Protein 9H88 (pdb70)

Nearest PDB structures (foldseek):
  8qdf-assembly1_B  TM=9.298E-01  e=4.785E-16  Lactococcus cremoris subsp. cremoris MG1363
  7q34-assembly2_C  TM=8.902E-01  e=3.776E-15  Lactococcus lactis subsp. lactis
  5x11-assembly2_E  TM=7.676E-01  e=1.563E-05  Bacillus spizizenii str. W23
  5x11-assembly3_D  TM=7.940E-01  e=4.390E-05  Bacillus spizizenii str. W23
  5x11-assembly4_H  TM=7.919E-01  e=4.116E-05  Bacillus spizizenii str. W23

Sequence (217 aa):
GAEIPKEMLRAQTNILRWVLKKQGDNYVYGIIKQVKEASSNGEMELNEATLYTIFFKRLEKDGIISSYWGDESQGGRRKYYRLTEIGHENNRLYFESWSRVDKIIENLEEANKKSIPKEMLRAQTNNILRWVLKQGDNYVYGIIKQVKEEASNGEMELNEATLYTIFKRRLEKDGIISSYWGDESQGGRRKYYRLTEEIGHENNRLYFESWSRVDKKIIENLEANK

B-factor: mean 21.29, std 8.74, range [11.6, 63.4]

Radius of gyration: 20.13 Å; Cα contacts (8 Å, |Δi|>4): 240; chains: 2; bounding box: 40×34×71 Å

Solvent-accessible surface area: 13268 Å² total

InterPro domains:
  IPR005149 Transcription regulator PadR, N-terminal [PF03551] (17-90)
  IPR036388 Winged helix-like DNA-binding domain superfamily [G3DSA:1.10.10.10] (1-116)
  IPR036390 Winged helix DNA-binding domain superfamily [SSF46785] (7-104)
  IPR052509 Metal-responsive DNA-binding regulator [PTHR33169] (6-108)

Foldseek 3Di:
DDDDDPVVLLVVLLLLLVVLVVWKDFPVRSVVVCCVVCVVPDDDDVVSNVVSVVVCCVVQQKDWDWPDDDPDDTTIMIHGDPVNVVVSVCVVVVVVVVVVVVVVVVVVVVD/DDPADDLVVVCLVLVVQLVHKDFLVRSQVVVCVVVVNPDRHDSVSVVVVQVVCVVVQQKDWDWDDDDPHGTGIIIHGDPVNVVVSVVVVVVVVVVVVVVVCVVVVD

Secondary structure (DSSP, 8-state):
--PPPHHHHHHHH--HHHHHHT--EEHHHHHHHHHHHHTTT----HHHHHHHHHHHHHTTSEEEEESSSSSSSPPEEEEE-HHHHHHHHHHHHHHHHHHHHHHHHHHHHH-/--SS--HHHH--HHHHHHT--EEHHHHHHHHHHHTTT-----HHHHHHHHHHHHHTTSEEEEE---BTTB--EEEEE-HHHHHHHHHHHHHHHHHHHHHHHHHHT-

Organism: Lactococcus lactis subsp. cremoris (strain MG1363) (NCBI:txid416870)

Structure (mmCIF, N/CA/C/O backbone):
data_9H88
#
_entry.id   9H88
#
_cell.length_a   45.700
_cell.length_b   58.533
_cell.length_c   74.000
_cell.angle_alpha   90.00
_cell.angle_beta   90.00
_cell.angle_gamma   90.00
#
_symmetry.space_group_name_H-M   'P 21 21 21'
#
loop_
_entity.id
_entity.type
_entity.pdbx_description
1 polymer 'Transcriptional regulator, PadR-like family'
2 non-polymer 'NITRATE ION'
3 water water
#
loop_
_atom_site.group_PDB
_atom_site.id
_atom_site.type_symbol
_atom_site.label_atom_id
_atom_site.label_alt_id
_atom_site.label_comp_id
_atom_site.label_asym_id
_atom_site.label_entity_id
_atom_site.label_seq_id
_atom_site.pdbx_PDB_ins_code
_atom_site.Cartn_x
_atom_site.Cartn_y
_atom_site.Cartn_z
_atom_site.occupancy
_atom_site.B_iso_or_equiv
_atom_site.auth_seq_id
_atom_site.auth_comp_id
_atom_site.auth_asym_id
_atom_site.auth_atom_id
_atom_site.pdbx_PDB_model_num
ATOM 1 N N . GLY A 1 1 ? 12.084 -32.932 37.741 1.00 37.86 1 GLY A N 1
ATOM 2 C CA . GLY A 1 1 ? 12.753 -33.369 36.509 1.00 34.42 1 GLY A CA 1
ATOM 3 C C . GLY A 1 1 ? 11.734 -33.928 35.522 1.00 30.93 1 GLY A C 1
ATOM 4 O O . GLY A 1 1 ? 11.800 -35.079 35.092 1.00 34.53 1 GLY A O 1
ATOM 5 N N . ALA A 1 2 ? 10.765 -33.090 35.190 1.00 26.56 2 ALA A N 1
ATOM 6 C CA . ALA A 1 2 ? 9.822 -33.387 34.131 1.00 24.41 2 ALA A CA 1
ATOM 7 C C . ALA A 1 2 ? 9.964 -32.332 33.038 1.00 22.28 2 ALA A C 1
ATOM 8 O O . ALA A 1 2 ? 9.715 -31.150 33.277 1.00 22.97 2 ALA A O 1
ATOM 10 N N . GLU A 1 3 ? 10.340 -32.763 31.833 1.00 22.69 3 GLU A N 1
ATOM 11 C CA . GLU A 1 3 ? 10.596 -31.849 30.734 1.00 21.99 3 GLU A CA 1
ATOM 12 C C . GLU A 1 3 ? 9.300 -31.157 30.306 1.00 20.80 3 GLU A C 1
ATOM 13 O O . GLU A 1 3 ? 8.195 -31.704 30.410 1.00 22.03 3 GLU A O 1
ATOM 19 N N . ILE A 1 4 ? 9.431 -29.930 29.802 1.00 21.28 4 ILE A N 1
ATOM 20 C CA . ILE A 1 4 ? 8.320 -29.235 29.168 1.00 21.12 4 ILE A CA 1
ATOM 21 C C . ILE A 1 4 ? 7.821 -30.112 28.015 1.00 21.77 4 ILE A C 1
ATOM 22 O O . ILE A 1 4 ? 8.540 -30.996 27.503 1.00 21.32 4 ILE A O 1
ATOM 27 N N . PRO A 1 5 ? 6.513 -30.029 27.713 1.00 19.64 5 PRO A N 1
ATOM 28 C CA . PRO A 1 5 ? 5.869 -30.950 26.778 1.00 19.95 5 PRO A CA 1
ATOM 29 C C . PRO A 1 5 ? 6.110 -30.637 25.304 1.00 18.81 5 PRO A C 1
ATOM 30 O O . PRO A 1 5 ? 6.232 -29.466 24.913 1.00 18.60 5 PRO A O 1
ATOM 34 N N . LYS A 1 6 ? 6.054 -31.696 24.483 1.00 19.01 6 LYS A N 1
ATOM 35 C CA . LYS A 1 6 ? 6.191 -31.557 23.035 1.00 21.23 6 LYS A CA 1
ATOM 36 C C . LYS A 1 6 ? 5.079 -30.666 22.483 1.00 18.10 6 LYS A C 1
ATOM 37 O O . LYS A 1 6 ? 5.334 -29.818 21.605 1.00 19.54 6 LYS A O 1
ATOM 43 N N . GLU A 1 7 ? 3.886 -30.759 23.079 1.00 19.57 7 GLU A N 1
ATOM 44 C CA . GLU A 1 7 ? 2.743 -29.965 22.633 1.00 19.05 7 GLU A CA 1
ATOM 45 C C . GLU A 1 7 ? 3.004 -28.461 22.824 1.00 18.32 7 GLU A C 1
ATOM 46 O O . GLU A 1 7 ? 2.610 -27.619 22.026 1.00 18.09 7 GLU A O 1
ATOM 52 N N . MET A 1 8 ? 3.711 -28.078 23.878 1.00 19.13 8 MET A N 1
ATOM 53 C CA . MET A 1 8 ? 4.010 -26.668 24.084 1.00 18.20 8 MET A CA 1
ATOM 54 C C . MET A 1 8 ? 5.013 -26.196 23.027 1.00 16.72 8 MET A C 1
ATOM 55 O O . MET A 1 8 ? 4.892 -25.100 22.487 1.00 17.05 8 MET A O 1
ATOM 60 N N . LEU A 1 9 ? 6.066 -26.980 22.755 1.00 16.06 9 LEU A N 1
ATOM 61 C CA . LEU A 1 9 ? 7.067 -26.571 21.758 1.00 15.51 9 LEU A CA 1
ATOM 62 C C . LEU A 1 9 ? 6.417 -26.385 20.395 1.00 14.19 9 LEU A C 1
ATOM 63 O O . LEU A 1 9 ? 6.672 -25.416 19.663 1.00 15.36 9 LEU A O 1
ATOM 68 N N . ARG A 1 10 ? 5.458 -27.228 20.083 1.00 14.78 10 ARG A N 1
ATOM 69 C CA . ARG A 1 10 ? 4.735 -27.134 18.848 1.00 14.98 10 ARG A CA 1
ATOM 70 C C . ARG A 1 10 ? 3.892 -25.860 18.870 1.00 13.95 10 ARG A C 1
ATOM 71 O O . ARG A 1 10 ? 3.820 -25.163 17.861 1.00 13.70 10 ARG A O 1
ATOM 79 N N . ALA A 1 11 ? 3.211 -25.597 19.982 1.00 14.43 11 ALA A N 1
ATOM 80 C CA . ALA A 1 11 ? 2.368 -24.394 20.074 1.00 13.70 11 ALA A CA 1
ATOM 81 C C . ALA A 1 11 ? 3.172 -23.129 19.878 1.00 12.48 11 ALA A C 1
ATOM 82 O O . ALA A 1 11 ? 2.657 -22.187 19.265 1.00 13.11 11 ALA A O 1
ATOM 84 N N . GLN A 1 12 ? 4.380 -23.089 20.423 1.00 13.02 12 GLN A N 1
ATOM 85 C CA . GLN A 1 12 ? 5.215 -21.886 20.294 1.00 13.48 12 GLN A CA 1
ATOM 86 C C . GLN A 1 12 ? 5.673 -21.718 18.855 1.00 13.34 12 GLN A C 1
ATOM 87 O O . GLN A 1 12 ? 5.722 -20.558 18.383 1.00 13.72 12 GLN A O 1
ATOM 93 N N . THR A 1 13 ? 6.062 -22.826 18.198 1.00 13.06 13 THR A N 1
ATOM 94 C CA . THR A 1 13 ? 6.437 -22.752 16.798 1.00 12.85 13 THR A CA 1
ATOM 95 C C . THR A 1 13 ? 5.251 -22.322 15.927 1.00 12.18 13 THR A C 1
ATOM 96 O O . THR A 1 13 ? 5.406 -21.524 15.001 1.00 13.43 13 THR A O 1
ATOM 100 N N . ASN A 1 14 ? 4.062 -22.852 16.232 1.00 12.10 14 ASN A N 1
ATOM 101 C CA . ASN A 1 14 ? 2.816 -22.498 15.568 1.00 12.37 14 ASN A CA 1
ATOM 102 C C . ASN A 1 14 ? 2.594 -20.971 15.690 1.00 11.69 14 ASN A C 1
ATOM 103 O O . ASN A 1 14 ? 2.264 -20.294 14.708 1.00 12.28 14 ASN A O 1
ATOM 121 N N . ILE A 1 16 ? 4.746 -18.543 16.228 1.00 11.68 16 ILE A N 1
ATOM 122 C CA . ILE A 1 16 ? 5.722 -17.763 15.478 1.00 12.65 16 ILE A CA 1
ATOM 123 C C . ILE A 1 16 ? 5.435 -17.811 13.994 1.00 12.67 16 ILE A C 1
ATOM 124 O O . ILE A 1 16 ? 5.426 -16.812 13.296 1.00 12.63 16 ILE A O 1
ATOM 129 N N . LEU A 1 17 ? 5.180 -19.019 13.470 1.00 12.53 17 LEU A N 1
ATOM 130 C CA . LEU A 1 17 ? 4.887 -19.166 12.055 1.00 12.41 17 LEU A CA 1
ATOM 131 C C . LEU A 1 17 ? 3.629 -18.397 11.678 1.00 12.09 17 LEU A C 1
ATOM 132 O O . LEU A 1 17 ? 3.619 -17.734 10.641 1.00 13.13 17 LEU A O 1
ATOM 137 N N . ARG A 1 18 ? 2.590 -18.501 12.502 1.00 12.06 18 ARG A N 1
ATOM 138 C CA . ARG A 1 18 ? 1.361 -17.769 12.203 1.00 12.02 18 ARG A CA 1
ATOM 139 C C . ARG A 1 18 ? 1.561 -16.251 12.219 1.00 12.29 18 ARG A C 1
ATOM 140 O O . ARG A 1 18 ? 0.922 -15.553 11.436 1.00 12.75 18 ARG A O 1
ATOM 148 N N . TRP A 1 19 ? 2.424 -15.807 13.123 1.00 12.94 19 TRP A N 1
ATOM 149 C CA . TRP A 1 19 ? 2.736 -14.371 13.147 1.00 13.39 19 TRP A CA 1
ATOM 150 C C . TRP A 1 19 ? 3.418 -13.984 11.843 1.00 12.64 19 TRP A C 1
ATOM 151 O O . TRP A 1 19 ? 3.099 -12.931 11.262 1.00 13.66 19 TRP A O 1
ATOM 162 N N . VAL A 1 20 ? 4.377 -14.764 11.375 1.00 12.73 20 VAL A N 1
ATOM 163 C CA . VAL A 1 20 ? 5.032 -14.460 10.115 1.00 12.94 20 VAL A CA 1
ATOM 164 C C . VAL A 1 20 ? 4.042 -14.497 8.948 1.00 12.76 20 VAL A C 1
ATOM 165 O O . VAL A 1 20 ? 4.039 -13.628 8.066 1.00 13.44 20 VAL A O 1
ATOM 169 N N . LEU A 1 21 ? 3.176 -15.515 8.904 1.00 12.86 21 LEU A N 1
ATOM 170 C CA . LEU A 1 21 ? 2.196 -15.600 7.826 1.00 13.80 21 LEU A CA 1
ATOM 171 C C . LEU A 1 21 ? 1.309 -14.350 7.826 1.00 13.93 21 LEU A C 1
ATOM 172 O O . LEU A 1 21 ? 0.855 -13.938 6.758 1.00 13.71 21 LEU A O 1
ATOM 177 N N . LYS A 1 22 ? 0.943 -13.873 9.014 1.00 13.91 22 LYS A N 1
ATOM 178 C CA A LYS A 1 22 ? 0.098 -12.680 9.135 0.50 14.81 22 LYS A CA 1
ATOM 179 C CA B LYS A 1 22 ? 0.098 -12.680 9.136 0.50 14.93 22 LYS A CA 1
ATOM 180 C C . LYS A 1 22 ? 0.718 -11.471 8.420 1.00 14.87 22 LYS A C 1
ATOM 181 O O . LYS A 1 22 ? 0.001 -10.556 7.975 1.00 15.52 22 LYS A O 1
ATOM 192 N N . GLN A 1 23 ? 2.040 -11.451 8.267 1.00 16.35 23 GLN A N 1
ATOM 193 C CA . GLN A 1 23 ? 2.721 -10.304 7.675 1.00 17.09 23 GLN A CA 1
ATOM 194 C C . GLN A 1 23 ? 2.633 -10.318 6.151 1.00 16.43 23 GLN A C 1
ATOM 195 O O . GLN A 1 23 ? 2.927 -9.281 5.546 1.00 18.63 23 GLN A O 1
ATOM 201 N N . GLY A 1 24 ? 2.228 -11.432 5.520 1.00 17.47 24 GLY A N 1
ATOM 202 C CA . GLY A 1 24 ? 2.015 -11.444 4.089 1.00 18.26 24 GLY A CA 1
ATOM 203 C C . GLY A 1 24 ? 2.674 -12.602 3.342 1.00 18.09 24 GLY A C 1
ATOM 204 O O . GLY A 1 24 ? 3.228 -13.495 3.952 1.00 18.56 24 GLY A O 1
ATOM 205 N N . ASP A 1 25 ? 2.561 -12.613 2.003 1.00 18.77 25 ASP A N 1
ATOM 206 C CA . ASP A 1 25 ? 3.017 -13.733 1.202 1.00 18.61 25 ASP A CA 1
ATOM 207 C C . ASP A 1 25 ? 4.525 -13.847 1.403 1.00 20.37 25 ASP A C 1
ATOM 208 O O . ASP A 1 25 ? 5.229 -12.843 1.546 1.00 21.06 25 ASP A O 1
ATOM 213 N N . ASN A 1 26 ? 5.025 -15.080 1.325 1.00 20.59 26 ASN A N 1
ATOM 214 C CA . ASN A 1 26 ? 6.428 -15.326 1.537 1.00 22.82 26 ASN A CA 1
ATOM 215 C C . ASN A 1 26 ? 6.798 -16.676 0.934 1.00 22.42 26 ASN A C 1
ATOM 216 O O . ASN A 1 26 ? 5.945 -17.506 0.657 1.00 25.49 26 ASN A O 1
ATOM 221 N N . TYR A 1 27 ? 8.080 -16.846 0.692 1.00 23.01 27 TYR A N 1
ATOM 222 C CA . TYR A 1 27 ? 8.593 -18.128 0.264 1.00 23.09 27 TYR A CA 1
ATOM 223 C C . TYR A 1 27 ? 9.062 -18.850 1.523 1.00 21.81 27 TYR A C 1
ATOM 224 O O . TYR A 1 27 ? 9.379 -18.258 2.548 1.00 20.71 27 TYR A O 1
ATOM 233 N N . VAL A 1 28 ? 9.051 -20.168 1.448 1.00 21.08 28 VAL A N 1
ATOM 234 C CA . VAL A 1 28 ? 9.271 -20.967 2.633 1.00 20.70 28 VAL A CA 1
ATOM 235 C C . VAL A 1 28 ? 10.621 -20.631 3.289 1.00 17.16 28 VAL A C 1
ATOM 236 O O . VAL A 1 28 ? 10.714 -20.473 4.497 1.00 17.83 28 VAL A O 1
ATOM 240 N N . TYR A 1 29 ? 11.704 -20.596 2.517 1.00 17.65 29 TYR A N 1
ATOM 241 C CA . TYR A 1 29 ? 13.000 -20.344 3.125 1.00 15.31 29 TYR A CA 1
ATOM 242 C C . TYR A 1 29 ? 13.059 -18.904 3.627 1.00 15.34 29 TYR A C 1
ATOM 243 O O . TYR A 1 29 ? 13.753 -18.638 4.609 1.00 16.16 29 TYR A O 1
ATOM 252 N N . GLY A 1 30 ? 12.294 -18.004 3.008 1.00 15.52 30 GLY A N 1
ATOM 253 C CA . GLY A 1 30 ? 12.197 -16.653 3.501 1.00 16.19 30 GLY A CA 1
ATOM 254 C C . GLY A 1 30 ? 11.660 -16.600 4.926 1.00 16.88 30 GLY A C 1
ATOM 255 O O . GLY A 1 30 ? 12.206 -15.915 5.787 1.00 18.42 30 GLY A O 1
ATOM 256 N N . ILE A 1 31 ? 10.630 -17.411 5.184 1.00 15.98 31 ILE A N 1
ATOM 257 C CA . ILE A 1 31 ? 10.048 -17.505 6.506 1.00 15.62 31 ILE A CA 1
ATOM 258 C C . ILE A 1 31 ? 11.111 -18.086 7.435 1.00 15.71 31 ILE A C 1
ATOM 259 O O . ILE A 1 31 ? 11.352 -17.618 8.532 1.00 16.02 31 ILE A O 1
ATOM 264 N N . ILE A 1 32 ? 11.690 -19.225 7.051 1.00 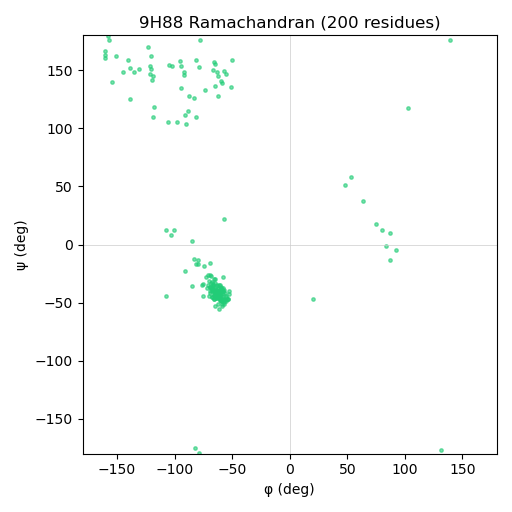16.45 32 ILE A N 1
ATOM 265 C CA . ILE A 1 32 ? 12.618 -19.926 7.914 1.00 16.76 32 ILE A CA 1
ATOM 266 C C . ILE A 1 32 ? 13.791 -19.019 8.291 1.00 16.37 32 ILE A C 1
ATOM 267 O O . ILE A 1 32 ? 14.213 -18.974 9.443 1.00 17.09 32 ILE A O 1
ATOM 272 N N . LYS A 1 33 ? 14.359 -18.346 7.291 1.00 17.60 33 LYS A N 1
ATOM 273 C CA . LYS A 1 33 ? 15.511 -17.490 7.526 1.00 20.21 33 LYS A CA 1
ATOM 274 C C . LYS A 1 33 ? 15.190 -16.363 8.503 1.00 19.48 33 LYS A C 1
ATOM 275 O O . LYS A 1 33 ? 15.975 -16.079 9.396 1.00 20.91 33 LYS A O 1
ATOM 281 N N . GLN A 1 34 ? 13.99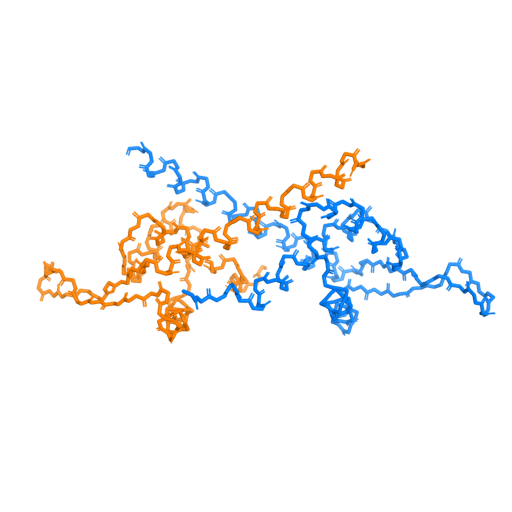9 -15.790 8.375 1.00 19.05 34 GLN A N 1
ATOM 282 C CA . GLN A 1 34 ? 13.600 -14.714 9.261 1.00 20.75 34 GLN A CA 1
ATOM 283 C C . GLN A 1 34 ? 13.458 -15.255 10.684 1.00 18.73 34 GLN A C 1
ATOM 284 O O . GLN A 1 34 ? 13.920 -14.648 11.649 1.00 20.68 34 GLN A O 1
ATOM 290 N N . VAL A 1 35 ? 12.845 -16.430 10.824 1.00 17.27 35 VAL A N 1
ATOM 291 C CA . VAL A 1 35 ? 12.654 -17.010 12.143 1.00 18.50 35 VAL A CA 1
ATOM 292 C C . VAL A 1 35 ? 13.970 -17.427 12.792 1.00 18.61 35 VAL A C 1
ATOM 293 O O . VAL A 1 35 ? 14.176 -17.181 13.979 1.00 19.33 35 VAL A O 1
ATOM 297 N N . LYS A 1 36 ? 14.882 -17.990 12.007 1.00 17.34 36 LYS A N 1
ATOM 298 C CA . LYS A 1 36 ? 16.183 -18.360 12.545 1.00 18.93 36 LYS A CA 1
ATOM 299 C C . LYS A 1 36 ? 16.942 -17.135 13.031 1.00 20.18 36 LYS A C 1
ATOM 300 O O . LYS A 1 36 ? 17.515 -17.189 14.109 1.00 21.97 36 LYS A O 1
ATOM 306 N N . GLU A 1 37 ? 16.957 -16.063 12.237 1.00 20.28 37 GLU A N 1
ATOM 307 C CA . GLU A 1 37 ? 17.709 -14.880 12.616 1.00 21.81 37 GLU A CA 1
ATOM 308 C C . GLU A 1 37 ? 17.141 -14.281 13.902 1.00 20.73 37 GLU A C 1
ATOM 309 O O . GLU A 1 37 ? 17.900 -13.871 14.781 1.00 21.98 37 GLU A O 1
ATOM 315 N N . ALA A 1 38 ? 15.811 -14.270 14.018 1.00 18.72 38 ALA A N 1
ATOM 316 C CA . ALA A 1 38 ? 15.150 -13.693 15.187 1.00 19.75 38 ALA A CA 1
ATOM 317 C C . ALA A 1 38 ? 15.251 -14.593 16.422 1.00 19.91 38 ALA A C 1
ATOM 318 O O . ALA A 1 38 ? 15.128 -14.082 17.540 1.00 20.77 38 ALA A O 1
ATOM 320 N N A SER A 1 39 ? 15.430 -15.907 16.191 0.50 20.71 39 SER A N 1
ATOM 321 N N B SER A 1 39 ? 15.450 -15.906 16.221 0.50 20.79 39 SER A N 1
ATOM 322 C CA A SER A 1 39 ? 15.435 -16.913 17.244 0.50 21.75 39 SER A CA 1
ATOM 323 C CA B SER A 1 39 ? 15.439 -16.854 17.327 0.50 21.99 39 SER A CA 1
ATOM 324 C C A SER A 1 39 ? 16.836 -17.116 17.821 0.50 23.16 39 SER A C 1
ATOM 325 C C B SER A 1 39 ? 16.854 -17.142 17.829 0.50 23.65 39 SER A C 1
ATOM 326 O O A SER A 1 39 ? 16.969 -17.631 18.919 0.50 21.72 39 SER A O 1
ATOM 327 O O B SER A 1 39 ? 17.016 -17.727 18.890 0.50 23.74 39 SER A O 1
ATOM 332 N N . ASN A 1 40 ? 17.879 -16.740 17.078 1.00 27.38 40 ASN A N 1
ATOM 333 C CA . ASN A 1 40 ? 19.253 -17.003 17.482 1.00 31.28 40 ASN A CA 1
ATOM 334 C C . ASN A 1 40 ? 19.471 -16.430 18.884 1.00 32.29 40 ASN A C 1
ATOM 335 O O . ASN A 1 40 ? 19.142 -15.271 19.147 1.00 34.00 40 ASN A O 1
ATOM 340 N N . GLY A 1 41 ? 19.921 -17.285 19.812 1.00 33.75 41 GLY A N 1
ATOM 341 C CA . GLY A 1 41 ? 20.181 -16.870 21.183 1.00 32.43 41 GLY A CA 1
ATOM 342 C C . GLY A 1 41 ? 18.961 -16.950 22.103 1.00 29.76 41 GLY A C 1
ATOM 343 O O . GLY A 1 41 ? 19.138 -16.841 23.315 1.00 35.09 41 GLY A O 1
ATOM 344 N N . GLU A 1 42 ? 17.746 -17.111 21.542 1.00 23.08 42 GLU A N 1
ATOM 345 C CA . GLU A 1 42 ? 16.509 -17.179 22.317 1.00 22.53 42 GLU A CA 1
ATOM 346 C C . GLU A 1 42 ? 15.934 -18.598 22.351 1.00 21.77 42 GLU A C 1
ATOM 347 O O . GLU A 1 42 ? 15.402 -1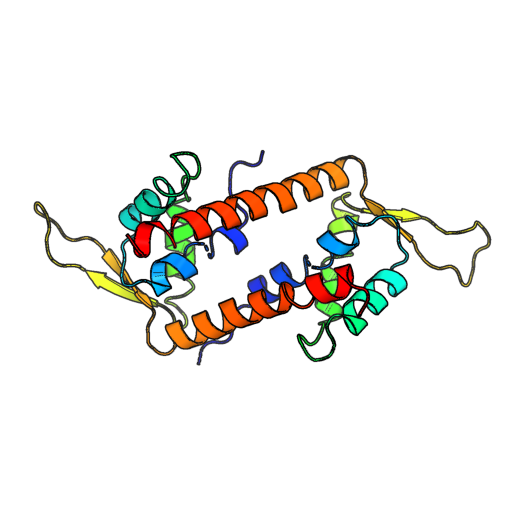9.057 23.367 1.00 23.93 42 GLU A O 1
ATOM 353 N N . MET A 1 43 ? 15.919 -19.255 21.204 1.00 23.02 43 MET A N 1
ATOM 354 C CA . MET A 1 43 ? 15.317 -20.575 21.086 1.00 24.66 43 MET A CA 1
ATOM 355 C C . MET A 1 43 ? 15.983 -21.289 19.919 1.00 26.64 43 MET A C 1
ATOM 356 O O . MET A 1 43 ? 16.224 -20.684 18.882 1.00 30.95 43 MET A O 1
ATOM 361 N N . GLU A 1 44 ? 16.253 -22.578 20.084 1.00 26.79 44 GLU A N 1
ATOM 362 C CA . GLU A 1 44 ? 16.702 -23.387 18.962 1.00 31.97 44 GLU A CA 1
ATOM 363 C C . GLU A 1 44 ? 15.478 -23.809 18.150 1.00 29.67 44 GLU A C 1
ATOM 364 O O . GLU A 1 44 ? 14.667 -24.588 18.635 1.00 33.23 44 GLU A O 1
ATOM 370 N N . LEU A 1 45 ? 15.322 -23.263 16.939 1.00 29.54 45 LEU A N 1
ATOM 371 C CA . LEU A 1 45 ? 14.227 -23.658 16.064 1.00 25.66 45 LEU A CA 1
ATOM 372 C C . LEU A 1 45 ? 14.387 -25.135 15.731 1.00 23.68 45 LEU A C 1
ATOM 373 O O . LEU A 1 45 ? 15.467 -25.560 15.334 1.00 24.40 45 LEU A O 1
ATOM 378 N N . ASN A 1 46 ? 13.316 -25.915 15.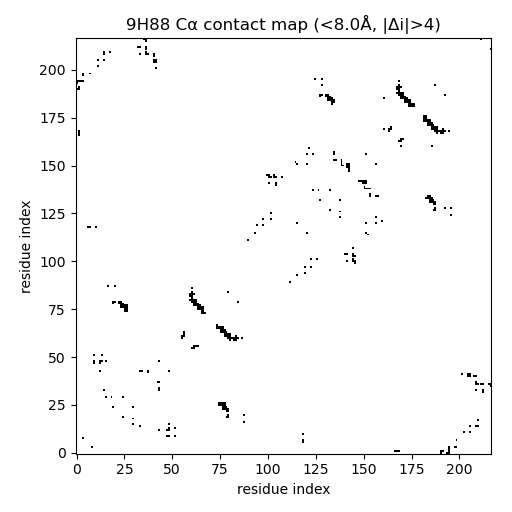939 1.00 20.26 46 ASN A N 1
ATOM 379 C CA . ASN A 1 46 ? 13.263 -27.277 15.458 1.00 18.87 46 ASN A CA 1
ATOM 380 C C . ASN A 1 46 ? 12.660 -27.211 14.054 1.00 18.19 46 ASN A C 1
ATOM 381 O O . ASN A 1 46 ? 11.446 -27.023 13.881 1.00 18.27 46 ASN A O 1
ATOM 386 N N . GLU A 1 47 ? 13.535 -27.356 13.048 1.00 17.48 47 GLU A N 1
ATOM 387 C CA . GLU A 1 47 ? 13.094 -27.296 11.669 1.00 16.60 47 GLU A CA 1
ATOM 388 C C . GLU A 1 47 ? 12.028 -28.350 11.388 1.00 15.55 47 GLU A C 1
ATOM 389 O O . GLU A 1 47 ? 11.165 -28.142 10.539 1.00 16.38 47 GLU A O 1
ATOM 395 N N . ALA A 1 48 ? 12.153 -29.556 11.980 1.00 16.69 48 ALA A N 1
ATOM 396 C CA . ALA A 1 48 ? 11.165 -30.592 11.754 1.00 16.76 48 ALA A CA 1
ATOM 397 C C . ALA A 1 48 ? 9.795 -30.209 12.301 1.00 15.60 48 ALA A C 1
ATOM 398 O O . ALA A 1 48 ? 8.792 -30.441 11.644 1.00 16.80 48 ALA A O 1
ATOM 400 N N . THR A 1 49 ? 9.751 -29.607 13.487 1.00 16.67 49 THR A N 1
ATOM 401 C CA . THR A 1 49 ? 8.495 -29.114 14.033 1.00 17.14 49 THR A CA 1
ATOM 402 C C . THR A 1 49 ? 7.901 -28.062 13.106 1.00 16.17 49 THR A C 1
ATOM 403 O O . THR A 1 49 ? 6.716 -28.100 12.801 1.00 16.65 49 THR A O 1
ATOM 407 N N . LEU A 1 50 ? 8.718 -27.100 12.669 1.00 16.61 50 LEU A N 1
ATOM 408 C CA . LEU A 1 50 ? 8.213 -26.091 11.759 1.00 17.03 50 LEU A CA 1
ATOM 409 C C . LEU A 1 50 ? 7.643 -26.702 10.480 1.00 16.50 50 LEU A C 1
ATOM 410 O O . LEU A 1 50 ? 6.565 -26.328 10.027 1.00 15.88 50 LEU A O 1
ATOM 415 N N . TYR A 1 51 ? 8.394 -27.621 9.878 1.00 16.22 51 TYR A N 1
ATOM 416 C CA . TYR A 1 51 ? 7.964 -28.297 8.666 1.00 17.05 51 TYR A CA 1
ATOM 417 C C . TYR A 1 51 ? 6.615 -28.986 8.869 1.00 16.56 51 TYR A C 1
ATOM 418 O O . TYR A 1 51 ? 5.730 -28.899 8.009 1.00 17.35 51 TYR A O 1
ATOM 427 N N . THR A 1 52 ? 6.497 -29.736 9.982 1.00 16.82 52 THR A N 1
ATOM 428 C CA . THR A 1 52 ? 5.270 -30.456 10.290 1.00 18.46 52 THR A CA 1
ATOM 429 C C . THR A 1 52 ? 4.074 -29.512 10.318 1.00 16.30 52 THR A C 1
ATOM 430 O O . THR A 1 52 ? 3.002 -29.832 9.784 1.00 16.73 52 THR A O 1
ATOM 434 N N . ILE A 1 53 ? 4.248 -28.366 10.976 1.00 17.06 53 ILE A N 1
ATOM 435 C CA . ILE A 1 53 ? 3.152 -27.410 11.108 1.00 16.70 53 ILE A CA 1
ATOM 436 C C . ILE A 1 53 ? 2.811 -26.869 9.722 1.00 16.59 53 ILE A C 1
ATOM 437 O O . ILE A 1 53 ? 1.647 -26.777 9.374 1.00 16.82 53 ILE A O 1
ATOM 442 N N . PHE A 1 54 ? 3.831 -26.471 8.940 1.00 16.17 54 PHE A N 1
ATOM 443 C CA A PHE A 1 54 ? 3.622 -25.956 7.592 0.50 18.06 54 PHE A CA 1
ATOM 444 C CA B PHE A 1 54 ? 3.593 -25.929 7.614 0.50 18.43 54 PHE A CA 1
ATOM 445 C C . PHE A 1 54 ? 2.752 -26.905 6.784 1.00 17.92 54 PHE A C 1
ATOM 446 O O . PHE A 1 54 ? 1.763 -26.528 6.157 1.00 17.91 54 PHE A O 1
ATOM 461 N N . LYS A 1 55 ? 3.175 -28.165 6.765 1.00 18.36 55 LYS A N 1
ATOM 462 C CA . LYS A 1 55 ? 2.468 -29.156 5.973 1.00 19.72 55 LYS A CA 1
ATOM 463 C C . LYS A 1 55 ? 1.033 -29.361 6.450 1.00 17.48 55 LYS A C 1
ATOM 464 O O . LYS A 1 55 ? 0.128 -29.555 5.633 1.00 19.78 55 LYS A O 1
ATOM 470 N N . ARG A 1 56 ? 0.831 -29.351 7.763 1.00 17.66 56 ARG A N 1
ATOM 471 C CA . ARG A 1 56 ? -0.513 -29.489 8.314 1.00 18.06 56 ARG A CA 1
ATOM 472 C C . ARG A 1 56 ? -1.394 -28.317 7.876 1.00 17.79 56 ARG A C 1
ATOM 473 O O . ARG A 1 56 ? -2.549 -28.492 7.493 1.00 17.85 56 ARG A O 1
ATOM 481 N N . LEU A 1 57 ? -0.880 -27.080 7.948 1.00 16.76 57 LEU A N 1
ATOM 482 C CA . LEU A 1 57 ? -1.656 -25.925 7.543 1.00 15.68 57 LEU A CA 1
ATOM 483 C C . LEU A 1 57 ? -2.017 -26.000 6.060 1.00 15.40 57 LEU A C 1
ATOM 484 O O . LEU A 1 57 ? -3.112 -25.610 5.654 1.00 15.58 57 LEU A O 1
ATOM 489 N N . GLU A 1 58 ? -1.095 -26.503 5.240 1.00 15.35 58 GLU A N 1
ATOM 490 C CA . GLU A 1 58 ? -1.395 -26.668 3.830 1.00 17.64 58 GLU A CA 1
ATOM 491 C C . GLU A 1 58 ? -2.496 -27.719 3.620 1.00 18.28 58 GLU A C 1
ATOM 492 O O . GLU A 1 58 ? -3.422 -27.503 2.822 1.00 17.46 58 GLU A O 1
ATOM 498 N N . LYS A 1 59 ? -2.384 -28.881 4.288 1.00 17.63 59 LYS A N 1
ATOM 499 C CA . LYS A 1 59 ? -3.337 -29.965 4.140 1.00 18.86 59 LYS A CA 1
ATOM 500 C C . LYS A 1 59 ? -4.719 -29.511 4.581 1.00 18.45 59 LYS A C 1
ATOM 501 O O . LYS A 1 59 ? -5.721 -29.929 4.020 1.00 18.34 59 LYS A O 1
ATOM 507 N N . ASP A 1 60 ? -4.750 -28.642 5.602 1.00 16.84 60 ASP A N 1
ATOM 508 C CA . ASP A 1 60 ? -5.984 -28.110 6.153 1.00 18.44 60 ASP A CA 1
ATOM 509 C C . ASP A 1 60 ? -6.501 -26.904 5.399 1.00 16.18 60 ASP A C 1
ATOM 510 O O . ASP A 1 60 ? -7.561 -26.406 5.761 1.00 17.89 60 ASP A O 1
ATOM 515 N N . GLY A 1 61 ? -5.842 -26.507 4.311 1.00 15.74 61 GLY A N 1
ATOM 516 C CA . GLY A 1 61 ? -6.385 -25.463 3.453 1.00 16.48 61 GLY A CA 1
ATOM 517 C C . GLY A 1 61 ? -6.243 -24.076 4.075 1.00 16.05 61 GLY A C 1
ATOM 518 O O . GLY A 1 61 ? -6.870 -23.155 3.566 1.00 16.87 61 GLY A O 1
ATOM 519 N N . ILE A 1 62 ? -5.371 -23.919 5.084 1.00 15.17 62 ILE A N 1
ATOM 520 C CA . ILE A 1 62 ? -5.131 -22.632 5.746 1.00 14.68 62 ILE A CA 1
ATOM 521 C C . ILE A 1 62 ? -4.103 -21.835 4.961 1.00 14.03 62 ILE A C 1
ATOM 522 O O . ILE A 1 62 ? -4.203 -20.586 4.868 1.00 14.85 62 ILE A O 1
ATOM 527 N N . ILE A 1 63 ? -3.118 -22.514 4.373 1.00 14.92 63 ILE A N 1
ATOM 528 C CA . ILE A 1 63 ? -2.206 -21.889 3.437 1.00 15.05 63 ILE A CA 1
ATOM 529 C C . ILE A 1 63 ? -2.298 -22.616 2.106 1.00 14.93 63 ILE A C 1
ATOM 530 O O . ILE A 1 63 ? -2.547 -23.822 2.091 1.00 16.95 63 ILE A O 1
ATOM 535 N N . SER A 1 64 ? -1.986 -21.906 1.020 1.00 16.22 64 SER A N 1
ATOM 536 C CA . SER A 1 64 ? -1.850 -22.486 -0.306 1.00 19.80 64 SER A CA 1
ATOM 537 C C . SER A 1 64 ? -0.549 -22.004 -0.920 1.00 20.66 64 SER A C 1
ATOM 538 O O . SER A 1 64 ? -0.146 -20.876 -0.648 1.00 22.44 64 SER A O 1
ATOM 541 N N . SER A 1 65 ? 0.022 -22.820 -1.789 1.00 23.23 65 SER A N 1
ATOM 542 C CA . SER A 1 65 ? 1.295 -22.560 -2.433 1.00 25.62 65 SER A CA 1
ATOM 543 C C . SER A 1 65 ? 1.074 -22.079 -3.865 1.00 28.76 65 SER A C 1
ATOM 544 O O . SER A 1 65 ? 0.042 -22.356 -4.479 1.00 32.03 65 SER A O 1
ATOM 547 N N . TYR A 1 66 ? 2.055 -21.304 -4.344 1.00 31.35 66 TYR A N 1
ATOM 548 C CA . TYR A 1 66 ? 2.148 -20.927 -5.738 1.00 33.07 66 TYR A CA 1
ATOM 549 C C . TYR A 1 66 ? 3.615 -20.713 -6.090 1.00 35.95 66 TYR A C 1
ATOM 550 O O . TYR A 1 66 ? 4.462 -20.517 -5.212 1.00 31.44 66 TYR A O 1
ATOM 559 N N . TRP A 1 67 ? 3.877 -20.735 -7.404 1.00 41.06 67 TRP A N 1
ATOM 560 C CA . TRP A 1 67 ? 5.195 -20.480 -7.953 1.00 43.93 67 TRP A CA 1
ATOM 561 C C . TRP A 1 67 ? 5.361 -19.000 -8.285 1.00 44.86 67 TRP A C 1
ATOM 562 O O . TRP A 1 67 ? 4.417 -18.349 -8.729 1.00 50.39 67 TRP A O 1
ATOM 573 N N . GLY A 1 68 ? 6.590 -18.495 -8.108 1.00 48.45 68 GLY A N 1
ATOM 574 C CA . GLY A 1 68 ? 6.904 -17.095 -8.367 1.00 47.13 68 GLY A CA 1
ATOM 575 C C . GLY A 1 68 ? 6.976 -16.812 -9.867 1.00 41.23 68 GLY A C 1
ATOM 576 O O . GLY A 1 68 ? 6.867 -15.671 -10.295 1.00 44.13 68 GLY A O 1
ATOM 577 N N . ASP A 1 69 ? 7.138 -17.881 -10.662 1.00 36.02 69 ASP A N 1
ATOM 578 C CA . ASP A 1 69 ? 7.107 -17.758 -12.111 1.00 32.97 69 ASP A CA 1
ATOM 579 C C . ASP A 1 69 ? 6.765 -19.121 -12.705 1.00 30.90 69 ASP A C 1
ATOM 580 O O . ASP A 1 69 ? 6.570 -20.088 -11.964 1.00 27.91 69 ASP A O 1
ATOM 585 N N . GLU A 1 70 ? 6.684 -19.186 -14.040 1.00 30.73 70 GLU A N 1
ATOM 586 C CA . GLU A 1 70 ? 6.119 -20.353 -14.697 1.00 32.41 70 GLU A CA 1
ATOM 587 C C . GLU A 1 70 ? 7.180 -21.210 -15.394 1.00 30.53 70 GLU A C 1
ATOM 588 O O . GLU A 1 70 ? 6.812 -22.107 -16.139 1.00 33.65 70 GLU A O 1
ATOM 594 N N . SER A 1 71 ? 8.480 -20.976 -15.131 1.00 26.11 71 SER A N 1
ATOM 595 C CA . SER A 1 71 ? 9.549 -21.772 -15.719 1.00 26.13 71 SER A CA 1
ATOM 596 C C . SER A 1 71 ? 10.013 -22.849 -14.724 1.00 25.26 71 SER A C 1
ATOM 597 O O . SER A 1 71 ? 10.688 -22.562 -13.740 1.00 24.77 71 SER A O 1
ATOM 600 N N . GLN A 1 72 ? 9.633 -24.111 -14.972 1.00 25.07 72 GLN A N 1
ATOM 601 C CA . GLN A 1 72 ? 10.018 -25.261 -14.153 1.00 25.81 72 GLN A CA 1
ATOM 602 C C . GLN A 1 72 ? 11.524 -25.330 -13.904 1.00 22.79 72 GLN A C 1
ATOM 603 O O . GLN A 1 72 ? 12.350 -25.199 -14.814 1.00 26.55 72 GLN A O 1
ATOM 609 N N . GLY A 1 73 ? 11.878 -25.604 -12.653 1.00 20.23 73 GLY A N 1
ATOM 610 C CA . GLY A 1 73 ? 13.263 -25.811 -12.269 1.00 20.21 73 GLY A CA 1
ATOM 611 C C . GLY A 1 73 ? 13.826 -24.570 -11.575 1.00 20.49 73 GLY A C 1
ATOM 612 O O . GLY A 1 73 ? 13.856 -23.446 -12.112 1.00 23.53 73 GLY A O 1
ATOM 613 N N . GLY A 1 74 ? 14.205 -24.733 -10.304 1.00 21.25 74 GLY A N 1
ATOM 614 C CA . GLY A 1 74 ? 14.945 -23.731 -9.550 1.00 21.87 74 GLY A CA 1
ATOM 615 C C . GLY A 1 74 ? 14.064 -22.702 -8.855 1.00 21.40 74 GLY A C 1
ATOM 616 O O . GLY A 1 74 ? 14.580 -21.709 -8.323 1.00 23.83 74 GLY A O 1
ATOM 617 N N . ARG A 1 75 ? 12.746 -22.929 -8.831 1.00 19.97 75 ARG A N 1
ATOM 618 C CA . ARG A 1 75 ? 11.846 -21.931 -8.269 1.00 18.83 75 ARG A CA 1
ATOM 619 C C . ARG A 1 75 ? 11.790 -22.026 -6.747 1.00 19.81 75 ARG A C 1
ATOM 620 O O . ARG A 1 75 ? 12.103 -23.053 -6.134 1.00 22.31 75 ARG A O 1
ATOM 628 N N . ARG A 1 76 ? 11.365 -20.909 -6.169 1.00 21.39 76 ARG A N 1
ATOM 629 C CA . ARG A 1 76 ? 11.026 -20.785 -4.764 1.00 21.41 76 ARG A CA 1
ATOM 630 C C . ARG A 1 76 ? 9.529 -21.004 -4.623 1.00 21.71 76 ARG A C 1
ATOM 631 O O . ARG A 1 76 ? 8.751 -20.480 -5.417 1.00 22.36 76 ARG A O 1
ATOM 639 N N . LYS A 1 77 ? 9.135 -21.811 -3.630 1.00 24.53 77 LYS A N 1
ATOM 640 C CA . LYS A 1 77 ? 7.719 -22.022 -3.397 1.00 25.91 77 LYS A CA 1
ATOM 641 C C . LYS A 1 77 ? 7.213 -20.935 -2.455 1.00 25.52 77 LYS A C 1
ATOM 642 O O . LYS A 1 77 ? 7.767 -20.720 -1.391 1.00 28.59 77 LYS A O 1
ATOM 648 N N . TYR A 1 78 ? 6.142 -20.255 -2.857 1.00 25.08 78 TYR A N 1
ATOM 649 C CA . TYR A 1 78 ? 5.559 -19.227 -2.036 1.00 24.42 78 TYR A CA 1
ATOM 650 C C . TYR A 1 78 ? 4.275 -19.740 -1.411 1.00 24.39 78 TYR A C 1
ATOM 651 O O . TYR A 1 78 ? 3.672 -20.698 -1.908 1.00 28.11 78 TYR A O 1
ATOM 660 N N . TYR A 1 79 ? 3.922 -19.151 -0.280 1.00 24.72 79 TYR A N 1
ATOM 661 C CA . TYR A 1 79 ? 2.695 -19.501 0.397 1.00 23.83 79 TYR A CA 1
ATOM 662 C C 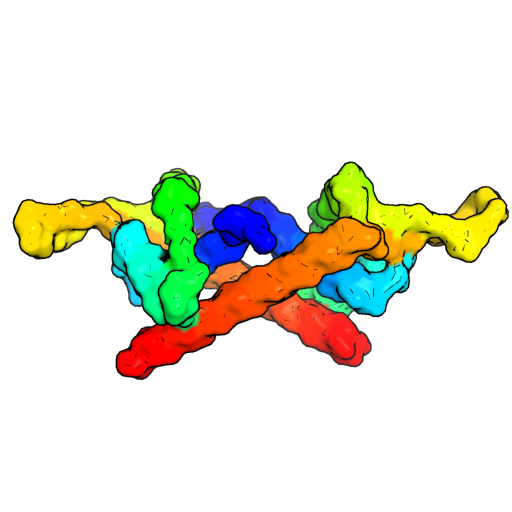. TYR A 1 79 ? 1.971 -18.262 0.846 1.00 20.47 79 TYR A C 1
ATOM 663 O O . TYR A 1 79 ? 2.570 -17.207 1.066 1.00 19.35 79 TYR A O 1
ATOM 672 N N . ARG A 1 80 ? 0.655 -18.379 0.854 1.00 19.68 80 ARG A N 1
ATOM 673 C CA . ARG A 1 80 ? -0.202 -17.311 1.304 1.00 18.68 80 ARG A CA 1
ATOM 674 C C . ARG A 1 80 ? -1.321 -17.937 2.127 1.00 16.65 80 ARG A C 1
ATOM 675 O O . ARG A 1 80 ? -1.738 -19.070 1.866 1.00 17.13 80 ARG A O 1
ATOM 683 N N . LEU A 1 81 ? -1.865 -17.193 3.079 1.00 16.74 81 LEU A N 1
ATOM 684 C CA . LEU A 1 81 ? -3.095 -17.556 3.745 1.00 15.04 81 LEU A CA 1
ATOM 685 C C . LEU A 1 81 ? -4.240 -17.525 2.738 1.00 15.38 81 LEU A C 1
ATOM 686 O O . LEU A 1 81 ? -4.368 -16.600 1.939 1.00 17.74 81 LEU A O 1
ATOM 691 N N . THR A 1 82 ? -5.077 -18.552 2.827 1.00 15.24 82 THR A N 1
ATOM 692 C CA . THR A 1 82 ? -6.261 -18.637 1.996 1.00 15.59 82 THR A CA 1
ATOM 693 C C . THR A 1 82 ? -7.379 -17.800 2.602 1.00 15.28 82 THR A C 1
ATOM 694 O O . THR A 1 82 ? -7.228 -17.250 3.698 1.00 15.11 82 THR A O 1
ATOM 698 N N . GLU A 1 83 ? -8.555 -17.884 1.976 1.00 17.49 83 GLU A N 1
ATOM 699 C CA . GLU A 1 83 ? -9.741 -17.250 2.516 1.00 18.09 83 GLU A CA 1
ATOM 700 C C . GLU A 1 83 ? -10.027 -17.802 3.914 1.00 16.79 83 GLU A C 1
ATOM 701 O O . GLU A 1 83 ? -10.164 -17.084 4.889 1.00 16.59 83 GLU A O 1
ATOM 707 N N . ILE A 1 84 ? -10.101 -19.133 4.055 1.00 15.80 84 ILE A N 1
ATOM 708 C CA . ILE A 1 84 ? -10.396 -19.716 5.354 1.00 15.80 84 ILE A CA 1
ATOM 709 C C . ILE A 1 84 ? -9.199 -19.594 6.296 1.00 13.43 84 ILE A C 1
ATOM 710 O O . ILE A 1 84 ? -9.384 -19.536 7.496 1.00 14.77 84 ILE A O 1
ATOM 715 N N . GLY A 1 85 ? -7.988 -19.557 5.751 1.00 14.46 85 GLY A N 1
ATOM 716 C CA . GLY A 1 85 ? -6.804 -19.475 6.586 1.00 14.15 85 GLY A CA 1
ATOM 717 C C . GLY A 1 85 ? -6.649 -18.111 7.237 1.00 13.37 85 GLY A C 1
ATOM 718 O O . GLY A 1 85 ? -6.247 -18.029 8.382 1.00 12.84 85 GLY A O 1
ATOM 719 N N . HIS A 1 86 ? -7.007 -17.069 6.487 1.00 14.02 86 HIS A N 1
ATOM 720 C CA . HIS A 1 86 ? -7.040 -15.737 7.058 1.00 14.47 86 HIS A CA 1
ATOM 721 C C . HIS A 1 86 ? -8.014 -15.709 8.229 1.00 14.32 86 HIS A C 1
ATOM 722 O O . HIS A 1 86 ? -7.725 -15.177 9.299 1.00 14.73 86 HIS A O 1
ATOM 729 N N . GLU A 1 87 ? -9.198 -16.256 8.026 1.00 14.41 87 GLU A N 1
ATOM 730 C CA . GLU A 1 87 ? -10.182 -16.336 9.090 1.00 14.80 87 GLU A CA 1
ATOM 731 C C . GLU A 1 87 ? -9.597 -17.083 10.294 1.00 13.56 87 GLU A C 1
ATOM 732 O O . GLU A 1 87 ? -9.740 -16.660 11.427 1.00 14.46 87 GLU A O 1
ATOM 738 N N . ASN A 1 88 ? -9.041 -18.276 10.043 1.00 13.23 88 ASN A N 1
ATOM 739 C CA . ASN A 1 88 ? -8.459 -19.077 11.105 1.00 13.36 88 ASN A CA 1
ATOM 740 C C . ASN A 1 88 ? -7.407 -18.293 11.885 1.00 12.31 88 ASN A C 1
ATOM 741 O O . ASN A 1 88 ? -7.344 -18.339 13.102 1.00 12.99 88 ASN A O 1
ATOM 746 N N . ASN A 1 89 ? -6.529 -17.625 11.142 1.00 12.23 89 ASN A N 1
ATOM 747 C CA . ASN A 1 89 ? -5.429 -16.878 11.758 1.00 12.66 89 ASN A CA 1
ATOM 748 C C . ASN A 1 89 ? -5.943 -15.694 12.576 1.00 12.64 89 ASN A C 1
ATOM 749 O O . ASN A 1 89 ? -5.435 -15.428 13.647 1.00 13.95 89 ASN A O 1
ATOM 754 N N . ARG A 1 90 ? -6.964 -15.020 12.051 1.00 13.09 90 ARG A N 1
ATOM 755 C CA . ARG A 1 90 ? -7.523 -13.918 12.820 1.00 14.23 90 ARG A CA 1
ATOM 756 C C . ARG A 1 90 ? -8.123 -14.417 14.127 1.00 13.48 90 ARG A C 1
ATOM 757 O O . ARG A 1 90 ? -7.935 -13.844 15.177 1.00 14.48 90 ARG A O 1
ATOM 765 N N . LEU A 1 91 ? -8.814 -15.553 14.077 1.00 14.35 91 LEU A N 1
ATOM 766 C CA . LEU A 1 91 ? -9.386 -16.152 15.269 1.00 14.03 91 LEU A CA 1
ATOM 767 C C . LEU A 1 91 ? -8.288 -16.555 16.247 1.00 13.08 91 LEU A C 1
ATOM 768 O O . LEU A 1 91 ? -8.472 -16.439 17.445 1.00 13.84 91 LEU A O 1
ATOM 773 N N . TYR A 1 92 ? -7.189 -17.108 15.713 1.00 12.86 92 TYR A N 1
ATOM 774 C CA . TYR A 1 92 ? -6.076 -17.537 16.532 1.00 12.81 92 TYR A CA 1
ATOM 775 C C . TYR A 1 92 ? -5.520 -16.370 17.339 1.00 13.29 92 TYR A C 1
ATOM 776 O O . TYR A 1 92 ? -5.406 -16.444 18.546 1.00 14.14 92 TYR A O 1
ATOM 785 N N . PHE A 1 93 ? -5.224 -15.233 16.663 1.00 13.60 93 PHE A N 1
ATOM 786 C CA . PHE A 1 93 ? -4.671 -14.089 17.387 1.00 13.21 93 PHE A CA 1
ATOM 787 C C . PHE A 1 93 ? -5.699 -13.421 18.289 1.00 13.86 93 PHE A C 1
ATOM 788 O O . PHE A 1 93 ? -5.344 -13.007 19.397 1.00 14.13 93 PHE A O 1
ATOM 796 N N . GLU A 1 94 ? -6.957 -13.386 17.852 1.00 14.24 94 GLU A N 1
ATOM 797 C CA . GLU A 1 94 ? -7.969 -12.809 18.727 1.00 13.81 94 GLU A CA 1
ATOM 798 C C . GLU A 1 94 ? -8.111 -13.606 20.012 1.00 13.25 94 GLU A C 1
ATOM 799 O O . GLU A 1 94 ? -8.248 -13.056 21.092 1.00 13.91 94 GLU A O 1
ATOM 805 N N . SER A 1 95 ? -8.123 -14.963 19.895 1.00 13.20 95 SER A N 1
ATOM 806 C CA . SER A 1 95 ? -8.312 -15.829 21.051 1.00 12.97 95 SER A CA 1
ATOM 807 C C . SER A 1 95 ? -7.121 -15.701 22.005 1.00 13.09 95 SER A C 1
ATOM 808 O O . SER A 1 95 ? -7.299 -15.611 23.206 1.00 13.19 95 SER A O 1
ATOM 811 N N . TRP A 1 96 ? -5.905 -15.592 21.472 1.00 12.76 96 TRP A N 1
ATOM 812 C CA . TRP A 1 96 ? -4.764 -15.340 22.334 1.00 13.50 96 TRP A CA 1
ATOM 813 C C . TRP A 1 96 ? -4.811 -13.949 22.980 1.00 13.45 96 TRP A C 1
ATOM 814 O O . TRP A 1 96 ? -4.413 -13.831 24.121 1.00 14.46 96 TRP A O 1
ATOM 825 N N . SER A 1 97 ? -5.383 -12.980 22.271 1.00 13.47 97 SER A N 1
ATOM 826 C CA . SER A 1 97 ? -5.544 -11.645 22.857 1.00 14.49 97 SER A CA 1
ATOM 827 C C . SER A 1 97 ? -6.489 -11.712 24.056 1.00 14.06 97 SER A C 1
ATOM 828 O O . SER A 1 97 ? -6.252 -11.110 25.110 1.00 14.23 97 SER A O 1
ATOM 831 N N . ARG A 1 98 ? -7.545 -12.527 23.933 1.00 14.14 98 ARG A N 1
ATOM 832 C CA . ARG A 1 98 ? -8.480 -12.679 25.040 1.00 13.96 98 ARG A CA 1
ATOM 833 C C . ARG A 1 98 ? -7.739 -13.305 26.229 1.00 13.75 98 ARG A C 1
ATOM 834 O O . ARG A 1 98 ? -7.953 -12.893 27.377 1.00 14.23 98 ARG A O 1
ATOM 842 N N . VAL A 1 99 ? -6.894 -14.326 25.967 1.00 13.87 99 VAL A N 1
ATOM 843 C CA . VAL A 1 99 ? -6.120 -14.914 27.046 1.00 13.95 99 VAL A CA 1
ATOM 844 C C . VAL A 1 99 ? -5.229 -13.855 27.714 1.00 13.43 99 VAL A C 1
ATOM 845 O O . VAL A 1 99 ? -5.119 -13.815 28.920 1.00 14.46 99 VAL A O 1
ATOM 849 N N . ASP A 1 100 ? -4.511 -13.100 26.895 1.00 13.60 100 ASP A N 1
ATOM 850 C CA . ASP A 1 100 ? -3.625 -12.075 27.436 1.00 14.08 100 ASP A CA 1
ATOM 851 C C . ASP A 1 100 ? -4.362 -11.138 28.397 1.00 13.85 100 ASP A C 1
ATOM 852 O O . ASP A 1 100 ? -3.873 -10.852 29.475 1.00 14.56 100 ASP A O 1
ATOM 857 N N . LYS A 1 101 ? -5.573 -10.759 28.007 1.00 13.90 101 LYS A N 1
ATOM 858 C CA . LYS A 1 101 ? -6.348 -9.849 28.837 1.00 14.19 101 LYS A CA 1
ATOM 859 C C . LYS A 1 101 ? -6.800 -10.503 30.134 1.00 14.10 101 LYS A C 1
ATOM 860 O O . LYS A 1 101 ? -6.768 -9.922 31.213 1.00 15.14 101 LYS A O 1
ATOM 866 N N . ILE A 1 102 ? -7.147 -11.796 30.056 1.00 13.98 102 ILE A N 1
ATOM 867 C CA . ILE A 1 102 ? -7.549 -12.517 31.253 1.00 14.55 102 ILE A CA 1
ATOM 868 C C . ILE A 1 102 ? -6.377 -12.614 32.230 1.00 14.27 102 ILE A C 1
ATOM 869 O O . ILE A 1 102 ? -6.555 -12.436 33.418 1.00 14.48 102 ILE A O 1
ATOM 874 N N . ILE A 1 103 ? -5.167 -12.891 31.718 1.00 13.98 103 ILE A N 1
ATOM 875 C CA . ILE A 1 103 ? -3.990 -12.952 32.560 1.00 14.05 103 ILE A CA 1
ATOM 876 C C . ILE A 1 103 ? -3.725 -11.602 33.209 1.00 13.30 103 ILE A C 1
ATOM 877 O O . ILE A 1 103 ? -3.469 -11.532 34.392 1.00 14.32 103 ILE A O 1
ATOM 882 N N . GLU A 1 104 ? -3.804 -10.544 32.420 1.00 14.01 104 GLU A N 1
ATOM 883 C CA . GLU A 1 104 ? -3.640 -9.207 32.996 1.00 13.88 104 GLU A CA 1
ATOM 884 C C . GLU A 1 104 ? -4.653 -8.969 34.120 1.00 13.90 104 GLU A C 1
ATOM 885 O O . GLU A 1 104 ? -4.315 -8.424 35.171 1.00 14.80 104 GLU A O 1
ATOM 891 N N . ASN A 1 105 ? -5.897 -9.410 33.900 1.00 13.80 105 ASN A N 1
ATOM 892 C CA . ASN A 1 105 ? -6.955 -9.208 34.879 1.00 14.12 105 ASN A CA 1
ATOM 893 C C . ASN A 1 105 ? -6.713 -10.048 36.129 1.00 14.24 105 ASN A C 1
ATOM 894 O O . ASN A 1 105 ? -6.993 -9.609 37.232 1.00 15.36 105 ASN A O 1
ATOM 899 N N . LEU A 1 106 ? -6.245 -11.288 35.933 1.00 14.31 106 LEU A N 1
ATOM 900 C CA . LEU A 1 106 ? -5.888 -12.149 37.056 1.00 14.76 106 LEU A CA 1
ATOM 901 C C . LEU A 1 106 ? -4.752 -11.550 37.888 1.00 15.27 106 LEU A C 1
ATOM 902 O O . LEU A 1 106 ? -4.784 -11.653 39.118 1.00 16.37 106 LEU A O 1
ATOM 907 N N . GLU A 1 107 ? -3.726 -11.023 37.200 1.00 15.22 107 GLU A N 1
ATOM 908 C CA A GLU A 1 107 ? -2.597 -10.360 37.837 0.50 17.21 107 GLU A CA 1
ATOM 909 C CA B GLU A 1 107 ? -2.603 -10.380 37.865 0.50 16.66 107 GLU A CA 1
ATOM 910 C C . GLU A 1 107 ? -3.117 -9.201 38.693 1.00 16.83 107 GLU A C 1
ATOM 911 O O . GLU A 1 107 ? -2.736 -9.056 39.848 1.00 18.57 107 GLU A O 1
ATOM 922 N N . ALA A 1 108 ? -4.035 -8.400 38.123 1.00 16.45 108 ALA A N 1
ATOM 923 C CA . ALA A 1 108 ? -4.571 -7.252 38.839 1.00 17.50 108 ALA A CA 1
ATOM 924 C C . ALA A 1 108 ? -5.445 -7.672 40.025 1.00 18.51 108 ALA A C 1
ATOM 925 O O . ALA A 1 108 ? -5.424 -7.044 41.077 1.00 19.59 108 ALA A O 1
ATOM 927 N N . ASN A 1 109 ? -6.221 -8.741 39.884 1.00 18.90 109 ASN A N 1
ATOM 928 C CA . ASN A 1 109 ? -7.009 -9.271 40.999 1.00 17.59 109 ASN A CA 1
ATOM 929 C C . ASN A 1 109 ? -6.104 -9.769 42.122 1.00 19.75 109 ASN A C 1
ATOM 930 O O . ASN A 1 109 ? -6.373 -9.512 43.291 1.00 20.86 109 ASN A O 1
ATOM 935 N N . LYS A 1 110 ? -5.046 -10.504 41.756 1.00 19.95 110 LYS A N 1
ATOM 936 C CA . LYS A 1 110 ? -4.086 -11.003 42.732 1.00 23.67 110 LYS A CA 1
ATOM 937 C C . LYS A 1 110 ? -3.419 -9.875 43.515 1.00 23.62 110 LYS A C 1
ATOM 938 O O . LYS A 1 110 ? -3.181 -10.025 44.717 1.00 24.74 110 LYS A O 1
ATOM 944 N N . LYS A 1 111 ? -3.131 -8.752 42.841 1.00 24.73 111 LYS A N 1
ATOM 945 C CA . LYS A 1 111 ? -2.426 -7.660 43.489 1.00 28.00 111 LYS A CA 1
ATOM 946 C C . LYS A 1 111 ? -3.358 -6.817 44.359 1.00 28.71 111 LYS A C 1
ATOM 947 O O . LYS A 1 111 ? -2.872 -6.053 45.183 1.00 32.40 111 LYS A O 1
ATOM 953 N N . SER A 1 112 ? -4.677 -6.931 44.177 1.00 26.53 112 SER A N 1
ATOM 954 C CA . SER A 1 112 ? -5.633 -6.182 44.989 1.00 28.60 112 SER A CA 1
ATOM 955 C C . SER A 1 112 ? -5.589 -6.675 46.449 1.00 29.29 112 SER A C 1
ATOM 956 O O . SER A 1 112 ? -5.224 -7.903 46.650 1.00 30.34 112 SER A O 1
ATOM 959 N N . ILE B 1 4 ? -17.105 -18.435 16.181 1.00 36.40 4 ILE B N 1
ATOM 960 C CA . ILE B 1 4 ? -15.971 -18.624 17.135 1.00 37.25 4 ILE B CA 1
ATOM 961 C C . ILE B 1 4 ? -16.109 -20.040 17.681 1.00 34.60 4 ILE B C 1
ATOM 962 O O . ILE B 1 4 ? -17.208 -20.406 18.103 1.00 33.05 4 ILE B O 1
ATOM 967 N N . PRO B 1 5 ? -15.045 -20.883 17.578 1.00 33.92 5 PRO B N 1
ATOM 968 C CA . PRO B 1 5 ? -15.072 -22.273 18.031 1.00 32.72 5 PRO B CA 1
ATOM 969 C C . PRO B 1 5 ? -15.592 -22.441 19.451 1.00 37.10 5 PRO B C 1
ATOM 970 O O . PRO B 1 5 ? -15.483 -21.539 20.268 1.00 38.01 5 PRO B O 1
ATOM 974 N N . LYS B 1 6 ? -16.048 -23.660 19.753 1.00 38.43 6 LYS B N 1
ATOM 975 C CA . LYS B 1 6 ? -16.691 -23.970 21.021 1.00 39.58 6 LYS B CA 1
ATOM 976 C C . LYS B 1 6 ? -15.681 -23.931 22.176 1.00 34.35 6 LYS B C 1
ATOM 977 O O . LYS B 1 6 ? -16.001 -23.469 23.265 1.00 39.35 6 LYS B O 1
ATOM 983 N N . GLU B 1 7 ? -14.442 -24.370 21.935 1.00 23.76 7 GLU B N 1
ATOM 984 C CA . GLU B 1 7 ? -13.455 -24.519 22.994 1.00 19.32 7 GLU B CA 1
ATOM 985 C C . GLU B 1 7 ? -12.243 -23.650 22.703 1.00 17.86 7 GLU B C 1
ATOM 986 O O . GLU B 1 7 ? -11.939 -23.421 21.537 1.00 20.76 7 GLU B O 1
ATOM 992 N N . MET B 1 8 ? -11.561 -23.200 23.766 1.00 16.85 8 MET B N 1
ATOM 993 C CA . MET B 1 8 ? -10.232 -22.633 23.626 1.00 15.34 8 MET B CA 1
ATOM 994 C C . MET B 1 8 ? -9.267 -23.724 23.164 1.00 13.68 8 MET B C 1
ATOM 995 O O . MET B 1 8 ? -9.463 -24.929 23.382 1.00 13.97 8 MET B O 1
ATOM 1000 N N . LEU B 1 9 ? -8.163 -23.346 22.538 1.00 13.35 9 LEU B N 1
ATOM 1001 C CA . LEU B 1 9 ? -7.087 -24.261 22.212 1.00 12.95 9 LEU B CA 1
ATOM 1002 C C . LEU B 1 9 ? -6.501 -24.828 23.495 1.00 12.35 9 LEU B C 1
ATOM 1003 O O . LEU B 1 9 ? -6.464 -24.182 24.525 1.00 13.37 9 LEU B O 1
ATOM 1008 N N . ARG B 1 10 ? -6.079 -26.104 23.424 1.00 13.25 10 ARG B N 1
ATOM 1009 C CA . ARG B 1 10 ? -5.464 -26.726 24.583 1.00 13.42 10 ARG B CA 1
ATOM 1010 C C . ARG B 1 10 ? -4.311 -25.878 25.122 1.00 12.92 10 ARG B C 1
ATOM 1011 O O . ARG B 1 10 ? -4.126 -25.762 26.334 1.00 13.38 10 ARG B O 1
ATOM 1019 N N . ALA B 1 11 ? -3.513 -25.295 24.221 1.00 12.98 11 ALA B N 1
ATOM 1020 C CA . ALA B 1 11 ? -2.364 -24.531 24.680 1.00 13.40 11 ALA B CA 1
ATOM 1021 C C . ALA B 1 11 ? -2.797 -23.299 25.482 1.00 13.21 11 ALA B C 1
ATOM 1022 O O . ALA B 1 11 ? -2.065 -22.872 26.371 1.00 14.32 11 ALA B O 1
ATOM 1024 N N . GLN B 1 12 ? -3.985 -22.750 25.168 1.00 12.54 12 GLN B N 1
ATOM 1025 C CA . GLN B 1 12 ? -4.522 -21.606 25.867 1.00 12.69 12 GLN B CA 1
ATOM 1026 C C . GLN B 1 12 ? -5.046 -22.020 27.232 1.00 12.31 12 GLN B C 1
ATOM 1027 O O . GLN B 1 12 ? -4.749 -21.394 28.233 1.00 13.09 12 GLN B O 1
ATOM 1033 N N . THR B 1 13 ? -5.779 -23.139 27.291 1.00 12.58 13 THR B N 1
ATOM 1034 C CA . THR B 1 13 ? -6.214 -23.635 28.582 1.00 12.49 13 THR B CA 1
ATOM 1035 C C . THR B 1 13 ? -5.017 -23.972 29.481 1.00 13.01 13 THR B C 1
ATOM 1036 O O . THR B 1 13 ? -5.007 -23.646 30.669 1.00 13.06 13 THR B O 1
ATOM 1040 N N A ASN B 1 14 ? -3.995 -24.620 28.910 0.50 12.97 14 ASN B N 1
ATOM 1041 N N B ASN B 1 14 ? -4.004 -24.628 28.896 0.50 13.80 14 ASN B N 1
ATOM 1042 C CA A ASN B 1 14 ? -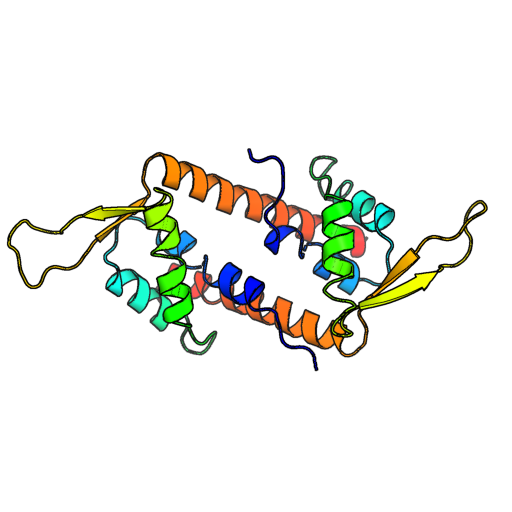2.820 -24.956 29.702 0.50 13.37 14 ASN B CA 1
ATOM 1043 C CA B ASN B 1 14 ? -2.783 -24.959 29.622 0.50 15.14 14 ASN B CA 1
ATOM 1044 C C A ASN B 1 14 ? -2.136 -23.699 30.254 0.50 13.03 14 ASN B C 1
ATOM 1045 C C B ASN B 1 14 ? -2.147 -23.708 30.238 0.50 13.78 14 ASN B C 1
ATOM 1046 O O A ASN B 1 14 ? -1.707 -23.673 31.412 0.50 13.16 14 ASN B O 1
ATOM 1047 O O B ASN B 1 14 ? -1.763 -23.696 31.413 0.50 13.82 14 ASN B O 1
ATOM 1069 N N . ILE B 1 16 ? -3.445 -20.736 30.944 1.00 12.46 16 ILE B N 1
ATOM 1070 C CA . ILE B 1 16 ? -4.231 -20.146 32.021 1.00 12.12 16 ILE B CA 1
ATOM 1071 C C . ILE B 1 16 ? -4.150 -20.992 33.290 1.00 12.03 16 ILE B C 1
ATOM 1072 O O . ILE B 1 16 ? -3.963 -20.495 34.406 1.00 13.33 16 ILE B O 1
ATOM 1077 N N . LEU B 1 17 ? -4.318 -22.334 33.147 1.00 12.38 17 LEU B N 1
ATOM 1078 C CA . LEU B 1 17 ? -4.239 -23.225 34.290 1.00 12.82 17 LEU B CA 1
ATOM 1079 C C . LEU B 1 17 ? -2.907 -23.096 35.018 1.00 13.27 17 LEU B C 1
ATOM 1080 O O . LEU B 1 17 ? -2.870 -23.055 36.240 1.00 13.65 17 LEU B O 1
ATOM 1085 N N . ARG B 1 18 ? -1.820 -23.100 34.254 1.00 12.74 18 ARG B N 1
ATOM 1086 C CA . ARG B 1 18 ? -0.494 -23.007 34.838 1.00 13.36 18 ARG B CA 1
ATOM 1087 C C . ARG B 1 18 ? -0.286 -21.649 35.528 1.00 12.69 18 ARG B C 1
ATOM 1088 O O . ARG B 1 18 ? 0.381 -21.595 36.547 1.00 14.14 18 ARG B O 1
ATOM 1096 N N . TRP B 1 19 ? -0.889 -20.567 35.001 1.00 12.28 19 TRP B N 1
ATOM 1097 C CA . TRP B 1 19 ? -0.782 -19.275 35.659 1.00 12.88 19 TRP B CA 1
ATOM 1098 C C . TRP B 1 19 ? -1.534 -19.309 36.991 1.00 13.09 19 TRP B C 1
ATOM 1099 O O . TRP B 1 19 ? -1.030 -18.894 38.032 1.00 13.24 19 TRP B O 1
ATOM 1110 N N . VAL B 1 20 ? -2.749 -19.872 36.968 1.00 13.29 20 VAL B N 1
ATOM 1111 C CA . VAL B 1 20 ? -3.520 -19.946 38.187 1.00 13.68 20 VAL B CA 1
ATOM 1112 C C . VAL B 1 20 ? -2.794 -20.777 39.246 1.00 13.96 20 VAL B C 1
ATOM 1113 O O . VAL B 1 20 ? -2.754 -20.447 40.416 1.00 14.41 20 VAL B O 1
ATOM 1117 N N . LEU B 1 21 ? -2.249 -21.940 38.864 1.00 13.69 21 LEU B N 1
ATOM 1118 C CA . LEU B 1 21 ? -1.647 -22.855 39.851 1.00 14.79 21 LEU B CA 1
ATOM 1119 C C . LEU B 1 21 ? -0.341 -22.280 40.399 1.00 14.84 21 LEU B C 1
ATOM 1120 O O . LEU B 1 21 ? 0.046 -22.561 41.524 1.00 15.84 21 LEU B O 1
ATOM 1125 N N . LYS B 1 22 ? 0.313 -21.439 39.594 1.00 15.83 22 LYS B N 1
ATOM 1126 C CA . LYS B 1 22 ? 1.510 -20.763 40.057 1.00 16.86 22 LYS B CA 1
ATOM 1127 C C . LYS B 1 22 ? 1.180 -19.941 41.312 1.00 18.89 22 LYS B C 1
ATOM 1128 O O . LYS B 1 22 ? 2.017 -19.774 42.196 1.00 23.92 22 LYS B O 1
ATOM 1134 N N . GLN B 1 23 ? -0.070 -19.497 41.429 1.00 19.51 23 GLN B N 1
ATOM 1135 C CA . GLN B 1 23 ? -0.471 -18.636 42.526 1.00 22.37 23 GLN B CA 1
ATOM 1136 C C . GLN B 1 23 ? -0.765 -19.431 43.795 1.00 23.64 23 GLN B C 1
ATOM 1137 O O . GLN B 1 23 ? -0.870 -18.817 44.845 1.00 27.93 23 GLN B O 1
ATOM 1143 N N . GLY B 1 24 ? -0.968 -20.746 43.676 1.00 23.83 24 GLY B N 1
ATOM 1144 C CA . GLY B 1 24 ? -1.160 -21.618 44.816 1.00 23.54 24 GLY B CA 1
ATOM 1145 C C . GLY B 1 24 ? -2.245 -22.641 44.532 1.00 20.94 24 GLY B C 1
ATOM 1146 O O . GLY B 1 24 ? -2.915 -22.619 43.498 1.00 21.99 24 GLY B O 1
ATOM 1147 N N . ASP B 1 25 ? -2.399 -23.518 45.516 1.00 19.87 25 ASP B N 1
ATOM 1148 C CA . ASP B 1 25 ? -3.261 -24.664 45.414 1.00 17.36 25 ASP B CA 1
ATOM 1149 C C . ASP B 1 25 ? -4.681 -24.228 45.052 1.00 15.91 25 ASP B C 1
ATOM 1150 O O . ASP B 1 25 ? -5.168 -23.208 45.534 1.00 17.40 25 ASP B O 1
ATOM 1155 N N . ASN B 1 26 ? -5.381 -25.062 44.282 1.00 15.36 26 ASN B N 1
ATOM 1156 C CA . ASN B 1 26 ? -6.735 -24.728 43.879 1.00 15.29 26 ASN B CA 1
ATOM 1157 C C . ASN B 1 26 ? -7.498 -25.960 43.442 1.00 14.42 26 ASN B C 1
ATOM 1158 O O . ASN B 1 26 ? -6.919 -27.007 43.269 1.00 16.51 26 ASN B O 1
ATOM 1163 N N . TYR B 1 27 ? -8.806 -25.822 43.313 1.00 15.07 27 TYR B N 1
ATOM 1164 C CA . TYR B 1 27 ? -9.684 -26.907 42.937 1.00 14.90 27 TYR B CA 1
ATOM 1165 C C . TYR B 1 27 ? -10.404 -26.506 41.659 1.00 15.15 27 TYR B C 1
ATOM 1166 O O . TYR B 1 27 ? -10.446 -25.315 41.321 1.00 15.56 27 TYR B O 1
ATOM 1175 N N . VAL B 1 28 ? -10.974 -27.460 40.936 1.00 15.72 28 VAL B N 1
ATOM 1176 C CA . VAL B 1 28 ? -11.387 -27.199 39.569 1.00 16.69 28 VAL B CA 1
ATOM 1177 C C . VAL B 1 28 ? -12.480 -26.146 39.503 1.00 16.77 28 VAL B C 1
ATOM 1178 O O . VAL B 1 28 ? -12.339 -25.183 38.743 1.00 19.25 28 VAL B O 1
ATOM 1182 N N . TYR B 1 29 ? -13.518 -26.221 40.327 1.00 17.04 29 TYR B N 1
ATOM 1183 C CA . TYR B 1 29 ? -14.557 -25.193 40.301 1.00 17.99 29 TYR B CA 1
ATOM 1184 C C . TYR B 1 29 ? -13.978 -23.822 40.639 1.00 16.17 29 TYR B C 1
ATOM 1185 O O . TYR B 1 29 ? -14.386 -22.794 40.078 1.00 16.11 29 TYR B O 1
ATOM 1194 N N . GLY B 1 30 ? -13.053 -23.782 41.604 1.00 15.38 30 GLY B N 1
ATOM 1195 C CA . GLY B 1 30 ? -12.444 -22.524 41.972 1.00 15.08 30 GLY B CA 1
ATOM 1196 C C . GLY B 1 30 ? -11.673 -21.911 40.817 1.00 15.13 30 GLY B C 1
ATOM 1197 O O . GLY B 1 30 ? -11.681 -20.693 40.646 1.00 14.73 30 GLY B O 1
ATOM 1198 N N . ILE B 1 31 ? -10.910 -22.703 40.083 1.00 14.32 31 ILE B N 1
ATOM 1199 C CA . ILE B 1 31 ? -10.178 -22.194 38.934 1.00 14.46 31 ILE B CA 1
ATOM 1200 C C . ILE B 1 31 ? -11.149 -21.688 37.886 1.00 14.02 31 ILE B C 1
ATOM 1201 O O . ILE B 1 31 ? -10.962 -20.573 37.367 1.00 14.63 31 ILE B O 1
ATOM 1206 N N . ILE B 1 32 ? -12.202 -22.434 37.581 1.00 14.57 32 ILE B N 1
ATOM 1207 C CA . ILE B 1 32 ? -13.194 -21.993 36.610 1.00 13.52 32 ILE B CA 1
ATOM 1208 C C . ILE B 1 32 ? -13.819 -20.670 37.053 1.00 14.39 32 ILE B C 1
ATOM 1209 O O . ILE B 1 32 ? -13.971 -19.744 36.240 1.00 14.61 32 ILE B O 1
ATOM 1214 N N . LYS B 1 33 ? -14.163 -20.551 38.328 1.00 14.45 33 LYS B N 1
ATOM 1215 C CA . LYS B 1 33 ? -14.821 -19.353 38.820 1.00 15.45 33 LYS B CA 1
ATOM 1216 C C . LYS B 1 33 ? -13.864 -18.168 38.719 1.00 15.73 33 LYS B C 1
ATOM 1217 O O . LYS B 1 33 ? -14.248 -17.069 38.264 1.00 15.66 33 LYS B O 1
ATOM 1223 N N . GLN B 1 34 ? -12.602 -18.349 39.087 1.00 15.76 34 GLN B N 1
ATOM 1224 C CA . GLN B 1 34 ? -11.682 -17.216 39.052 1.00 15.16 34 GLN B CA 1
ATOM 1225 C C . GLN B 1 34 ? -11.458 -16.762 37.622 1.00 14.25 34 GLN B C 1
ATOM 1226 O O . GLN B 1 34 ? -11.346 -15.559 37.366 1.00 14.15 34 GLN B O 1
ATOM 1232 N N . VAL B 1 35 ? -11.382 -17.664 36.659 1.00 13.98 35 VAL B N 1
ATOM 1233 C CA . VAL B 1 35 ? -11.161 -17.285 35.283 1.00 15.00 35 VAL B CA 1
ATOM 1234 C C . VAL B 1 35 ? -12.428 -16.720 34.687 1.00 14.42 35 VAL B C 1
ATOM 1235 O O . VAL B 1 35 ? -12.335 -15.755 33.910 1.00 15.92 35 VAL B O 1
ATOM 1239 N N . LYS B 1 36 ? -13.599 -17.210 35.081 1.00 14.80 36 LYS B N 1
ATOM 1240 C CA . LYS B 1 36 ? -14.838 -16.588 34.654 1.00 15.18 36 LYS B CA 1
ATOM 1241 C C . LYS B 1 36 ? -14.860 -15.135 35.147 1.00 15.58 36 LYS B C 1
ATOM 1242 O O . LYS B 1 36 ? -15.191 -14.182 34.406 1.00 15.47 36 LYS B O 1
ATOM 1248 N N . GLU B 1 37 ? -14.542 -14.933 36.427 1.00 15.39 37 GLU B N 1
ATOM 1249 C CA A GLU B 1 37 ? -14.555 -13.572 36.988 0.50 15.62 37 GLU B CA 1
ATOM 1250 C CA B GLU B 1 37 ? -14.562 -13.567 36.959 0.50 15.83 37 GLU B CA 1
ATOM 1251 C C . GLU B 1 37 ? -13.591 -12.658 36.213 1.00 14.98 37 GLU B C 1
ATOM 1252 O O . GLU B 1 37 ? -13.927 -11.490 35.914 1.00 16.92 37 GLU B O 1
ATOM 1263 N N . ALA B 1 38 ? -12.373 -13.135 35.973 1.00 14.03 38 ALA B N 1
ATOM 1264 C CA . ALA B 1 38 ? -11.320 -12.338 35.362 1.00 14.71 38 ALA B CA 1
ATOM 1265 C C . ALA B 1 38 ? -11.617 -12.040 33.899 1.00 14.75 38 ALA B C 1
ATOM 1266 O O . ALA B 1 38 ? -11.043 -11.108 33.326 1.00 17.31 38 ALA B O 1
ATOM 1268 N N . SER B 1 39 ? -12.563 -12.770 33.294 1.00 14.93 39 SER B N 1
ATOM 1269 C CA . SER B 1 39 ? -12.970 -12.563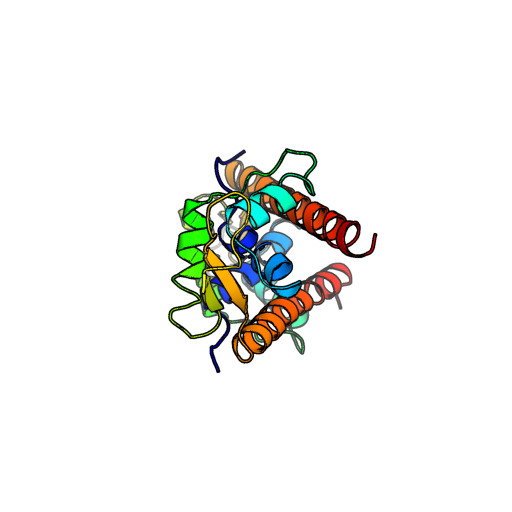 31.920 1.00 15.30 39 SER B CA 1
ATOM 1270 C C . SER B 1 39 ? -14.303 -11.827 31.835 1.00 14.58 39 SER B C 1
ATOM 1271 O O . SER B 1 39 ? -14.906 -11.856 30.783 1.00 15.61 39 SER B O 1
ATOM 1274 N N . ASN B 1 40 ? -14.817 -11.333 32.974 1.00 15.52 40 ASN B N 1
ATOM 1275 C CA . ASN B 1 40 ? -16.097 -10.607 32.960 1.00 15.23 40 ASN B CA 1
ATOM 1276 C C . ASN B 1 40 ? -17.204 -11.571 32.510 1.00 14.44 40 ASN B C 1
ATOM 1277 O O . ASN B 1 40 ? -18.121 -11.180 31.784 1.00 17.16 40 ASN B O 1
ATOM 1282 N N . GLY B 1 41 ? -17.096 -12.830 32.945 1.00 14.84 41 GLY B N 1
ATOM 1283 C CA . GLY B 1 41 ? -18.125 -13.816 32.685 1.00 17.24 41 GLY B CA 1
ATOM 1284 C C . GLY B 1 41 ? -18.026 -14.484 31.318 1.00 16.66 41 GLY B C 1
ATOM 1285 O O . GLY B 1 41 ? -18.823 -15.375 31.041 1.00 20.18 41 GLY B O 1
ATOM 1286 N N . GLU B 1 42 ? -17.056 -14.112 30.487 1.00 15.26 42 GLU B N 1
ATOM 1287 C CA . GLU B 1 42 ? -17.047 -14.486 29.083 1.00 16.24 42 GLU B CA 1
ATOM 1288 C C . GLU B 1 42 ? -16.305 -15.800 28.802 1.00 16.85 42 GLU B C 1
ATOM 1289 O O . GLU B 1 42 ? -16.496 -16.347 27.723 1.00 20.46 42 GLU B O 1
ATOM 1295 N N . MET B 1 43 ? -15.391 -16.214 29.676 1.00 16.41 43 MET B N 1
ATOM 1296 C CA . MET B 1 43 ? -14.610 -17.430 29.426 1.00 16.98 43 MET B CA 1
ATOM 1297 C C . MET B 1 43 ? -14.870 -18.461 30.514 1.00 16.54 43 MET B C 1
ATOM 1298 O O . MET B 1 43 ? -14.418 -18.295 31.637 1.00 17.89 43 MET B O 1
ATOM 1303 N N . GLU B 1 44 ? -15.574 -19.530 30.122 1.00 16.24 44 GLU B N 1
ATOM 1304 C CA . GLU B 1 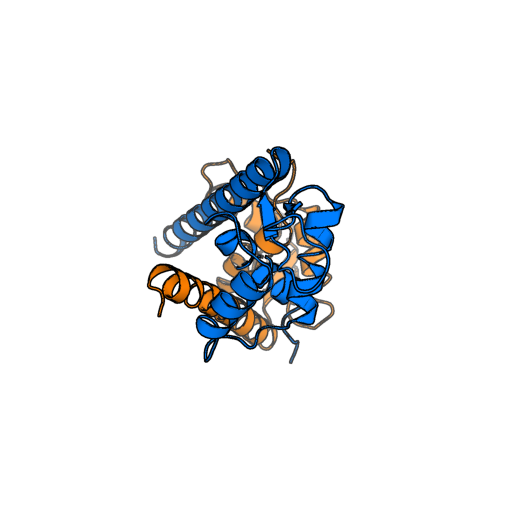44 ? -15.833 -20.643 31.009 1.00 17.76 44 GLU B CA 1
ATOM 1305 C C . GLU B 1 44 ? -14.935 -21.792 30.553 1.00 16.56 44 GLU B C 1
ATOM 1306 O O . GLU B 1 44 ? -15.147 -22.394 29.487 1.00 17.75 44 GLU B O 1
ATOM 1312 N N . LEU B 1 45 ? -13.870 -22.038 31.317 1.00 14.95 45 LEU B N 1
ATOM 1313 C CA . LEU B 1 45 ? -12.989 -23.132 30.985 1.00 15.51 45 LEU B CA 1
ATOM 1314 C C . LEU B 1 45 ? -13.745 -24.450 31.130 1.00 16.33 45 LEU B C 1
ATOM 1315 O O . LEU B 1 45 ? -14.721 -24.542 31.859 1.00 18.26 45 LEU B O 1
ATOM 1320 N N . ASN B 1 46 ? -13.275 -25.462 30.402 1.00 15.16 46 ASN B N 1
ATOM 1321 C CA . ASN B 1 46 ? -13.951 -26.753 30.319 1.00 14.92 46 ASN B CA 1
ATOM 1322 C C . ASN B 1 46 ? -13.462 -27.667 31.445 1.00 14.65 46 ASN B C 1
ATOM 1323 O O . ASN B 1 46 ? -12.284 -27.959 31.525 1.00 14.99 46 ASN B O 1
ATOM 1328 N N . GLU B 1 47 ? -14.360 -28.006 32.356 1.00 15.53 47 GLU B N 1
ATOM 1329 C CA . GLU B 1 47 ? -14.008 -28.795 33.535 1.00 16.84 47 GLU B CA 1
ATOM 1330 C C . GLU B 1 47 ? -13.373 -30.127 33.161 1.00 15.86 47 GLU B C 1
ATOM 1331 O O . GLU B 1 47 ? -12.421 -30.532 33.811 1.00 16.55 47 GLU B O 1
ATOM 1337 N N . ALA B 1 48 ? -13.882 -30.764 32.111 1.00 15.37 48 ALA B N 1
ATOM 1338 C CA . ALA B 1 48 ? -13.313 -32.032 31.702 1.00 16.37 48 ALA B CA 1
ATOM 1339 C C . ALA B 1 48 ? -11.898 -31.856 31.183 1.00 16.00 48 ALA B C 1
ATOM 1340 O O . ALA B 1 48 ? -10.997 -32.652 31.443 1.00 17.68 48 ALA B O 1
ATOM 1342 N N . THR B 1 49 ? -11.639 -30.725 30.490 1.00 16.12 49 THR B N 1
ATOM 1343 C CA . THR B 1 49 ? -10.291 -30.495 30.002 1.00 15.52 49 THR B CA 1
ATOM 1344 C C . THR B 1 49 ? -9.354 -30.306 31.202 1.00 14.59 49 THR B C 1
ATOM 1345 O O . THR B 1 49 ? -8.200 -30.717 31.192 1.00 14.75 49 THR B O 1
ATOM 1349 N N . LEU B 1 50 ? -9.788 -29.491 32.193 1.00 14.69 50 LEU B N 1
ATOM 1350 C CA . LEU B 1 50 ? -8.960 -29.303 33.370 1.00 14.73 50 LEU B CA 1
ATOM 1351 C C . LEU B 1 50 ? -8.603 -30.647 34.028 1.00 14.31 50 LEU B C 1
ATOM 1352 O O . LEU B 1 50 ? -7.452 -30.854 34.369 1.00 14.35 50 LEU B O 1
ATOM 1357 N N . TYR B 1 51 ? -9.593 -31.515 34.245 1.00 15.02 51 TYR B N 1
ATOM 1358 C CA . TYR B 1 51 ? -9.306 -32.832 34.845 1.00 15.57 51 TYR B CA 1
ATOM 1359 C C . TYR B 1 51 ? -8.294 -33.578 33.984 1.00 15.22 51 TYR B C 1
ATOM 1360 O O . TYR B 1 51 ? -7.403 -34.244 34.537 1.00 16.18 51 TYR B O 1
ATOM 1369 N N . THR B 1 52 ? -8.460 -33.517 32.670 1.00 15.83 52 THR B N 1
ATOM 1370 C CA . THR B 1 52 ? -7.539 -34.188 31.763 1.00 15.78 52 THR B CA 1
ATOM 1371 C C . THR B 1 52 ? -6.115 -33.669 31.940 1.00 15.09 52 THR B C 1
ATOM 1372 O O . THR B 1 52 ? -5.122 -34.397 32.015 1.00 14.92 52 THR B O 1
ATOM 1376 N N . ILE B 1 53 ? -5.980 -32.325 31.953 1.00 14.25 53 ILE B N 1
ATOM 1377 C CA . ILE B 1 53 ? -4.660 -31.758 32.135 1.00 14.37 53 ILE B CA 1
ATOM 1378 C C . ILE B 1 53 ? -4.050 -32.173 33.469 1.00 14.18 53 ILE B C 1
ATOM 1379 O O . ILE B 1 53 ? -2.883 -32.543 33.537 1.00 14.33 53 ILE B O 1
ATOM 1384 N N . PHE B 1 54 ? -4.842 -32.109 34.530 1.00 14.10 54 PHE B N 1
ATOM 1385 C CA . PHE B 1 54 ? -4.321 -32.491 35.826 1.00 14.60 54 PHE B CA 1
ATOM 1386 C C . PHE B 1 54 ? -3.841 -33.947 35.841 1.00 13.84 54 PHE B C 1
ATOM 1387 O O . PHE B 1 54 ? -2.805 -34.228 36.437 1.00 15.61 54 PHE B O 1
ATOM 1395 N N . LYS B 1 55 ? -4.581 -34.855 35.189 1.00 14.23 55 LYS B N 1
ATOM 1396 C CA . LYS B 1 55 ? -4.154 -36.252 35.183 1.00 14.73 55 LYS B CA 1
ATOM 1397 C C . LYS B 1 55 ? -2.816 -36.379 34.473 1.00 13.88 55 LYS B C 1
ATOM 1398 O O . LYS B 1 55 ? -1.946 -37.125 34.924 1.00 15.08 55 LYS B O 1
ATOM 1404 N N . ARG B 1 56 ? -2.622 -35.660 33.364 1.00 14.07 56 ARG B N 1
ATOM 1405 C CA A ARG B 1 56 ? -1.378 -35.735 32.619 0.50 15.14 56 ARG B CA 1
ATOM 1406 C CA B ARG B 1 56 ? -1.388 -35.707 32.608 0.50 15.02 56 ARG B CA 1
ATOM 1407 C C . ARG B 1 56 ? -0.227 -35.172 33.446 1.00 15.07 56 ARG B C 1
ATOM 1408 O O . ARG B 1 56 ? 0.866 -35.740 33.470 1.00 16.87 56 ARG B O 1
ATOM 1423 N N . LEU B 1 57 ? -0.447 -34.031 34.115 1.00 15.06 57 LEU B N 1
ATOM 1424 C CA . LEU B 1 57 ? 0.594 -33.443 34.953 1.00 15.50 57 LEU B CA 1
ATOM 1425 C C . LEU B 1 57 ? 0.910 -34.291 36.185 1.00 16.27 57 LEU B C 1
ATOM 1426 O O . LEU B 1 57 ? 2.058 -34.379 36.598 1.00 18.91 57 LEU B O 1
ATOM 1431 N N . GLU B 1 58 ? -0.116 -34.902 36.784 1.00 15.69 58 GLU B N 1
ATOM 1432 C CA . GLU B 1 58 ? 0.118 -35.755 37.939 1.00 17.01 58 GLU B CA 1
ATOM 1433 C C . GLU B 1 58 ? 0.938 -36.986 37.548 1.00 16.93 58 GLU B C 1
ATOM 1434 O O . GLU B 1 58 ? 1.765 -37.432 38.335 1.00 17.22 58 GLU B O 1
ATOM 1440 N N . LYS B 1 59 ? 0.791 -37.429 36.300 1.00 18.28 59 LYS B N 1
ATOM 1441 C CA . LYS B 1 59 ? 1.522 -38.611 35.842 1.00 18.34 59 LYS B CA 1
ATOM 1442 C C . LYS B 1 59 ? 3.034 -38.387 35.956 1.00 18.51 59 LYS B C 1
ATOM 1443 O O . LYS B 1 59 ? 3.765 -39.362 36.220 1.00 19.70 59 LYS B O 1
ATOM 1449 N N . ASP B 1 60 ? 3.481 -37.156 35.650 1.00 17.98 60 ASP B N 1
ATOM 1450 C CA . ASP B 1 60 ? 4.910 -36.877 35.691 1.00 20.19 60 ASP B CA 1
ATOM 1451 C C . ASP B 1 60 ? 5.343 -36.151 36.951 1.00 17.10 60 ASP B C 1
ATOM 1452 O O . ASP B 1 60 ? 6.487 -35.735 37.021 1.00 18.16 60 ASP B O 1
ATOM 1457 N N . GLY B 1 61 ? 4.484 -36.076 37.953 1.00 15.85 61 GLY B N 1
ATOM 1458 C CA . GLY B 1 61 ? 4.871 -35.540 39.239 1.00 14.49 61 GLY B CA 1
ATOM 1459 C C . GLY B 1 61 ? 4.882 -34.008 39.282 1.00 13.25 61 GLY B C 1
ATOM 1460 O O . GLY B 1 61 ? 5.468 -33.465 40.209 1.00 14.14 61 GLY B O 1
ATOM 1461 N N . ILE B 1 62 ? 4.306 -33.355 38.257 1.00 13.39 62 ILE B N 1
ATOM 1462 C CA . ILE B 1 62 ? 4.286 -31.872 38.181 1.00 12.67 62 ILE B CA 1
ATOM 1463 C C . ILE B 1 62 ? 3.233 -31.314 39.136 1.00 12.80 62 ILE B C 1
ATOM 1464 O O . ILE B 1 62 ? 3.373 -30.200 39.691 1.00 13.80 62 ILE B O 1
ATOM 1469 N N . ILE B 1 63 ? 2.122 -32.052 39.271 1.00 13.44 63 ILE B N 1
ATOM 1470 C CA . ILE B 1 63 ? 0.998 -31.727 40.128 1.00 14.46 63 ILE B CA 1
ATOM 1471 C C . ILE B 1 63 ? 0.855 -32.848 41.153 1.00 14.85 63 ILE B C 1
ATOM 1472 O O . ILE B 1 63 ? 1.084 -34.038 40.808 1.00 15.67 63 ILE B O 1
ATOM 1477 N N . SER B 1 64 ? 0.451 -32.537 42.376 1.00 14.70 64 SER B N 1
ATOM 1478 C CA . SER B 1 64 ? -0.085 -33.502 43.321 1.00 14.76 64 SER B CA 1
ATOM 1479 C C . SER B 1 64 ? -1.458 -33.063 43.764 1.00 14.17 64 SER B C 1
ATOM 1480 O O . SER B 1 64 ? -1.842 -31.904 43.529 1.00 15.28 64 SER B O 1
ATOM 1483 N N . SER B 1 65 ? -2.181 -33.914 44.460 1.00 14.39 65 SER B N 1
ATOM 1484 C CA . SER B 1 65 ? -3.529 -33.610 44.849 1.00 15.02 65 SER B CA 1
ATOM 1485 C C . SER B 1 65 ? -3.788 -34.100 46.265 1.00 16.09 65 SER B C 1
ATOM 1486 O O . SER B 1 65 ? -3.152 -35.038 46.742 1.00 18.30 65 SER B O 1
ATOM 1489 N N . TYR B 1 66 ? -4.811 -33.493 46.878 1.00 15.16 66 TYR B N 1
ATOM 1490 C CA . TYR B 1 66 ? -5.254 -33.903 48.202 1.00 15.71 66 TYR B CA 1
ATOM 1491 C C . TYR B 1 66 ? -6.670 -33.397 48.434 1.00 15.39 66 TYR B C 1
ATOM 1492 O O . TYR B 1 66 ? -7.132 -32.487 47.746 1.00 15.66 66 TYR B O 1
ATOM 1501 N N . TRP B 1 67 ? -7.337 -33.983 49.430 1.00 15.41 67 TRP B N 1
ATOM 1502 C CA . TRP B 1 67 ? -8.644 -33.549 49.869 1.00 15.26 67 TRP B CA 1
ATOM 1503 C C . TRP B 1 67 ? -8.443 -32.387 50.824 1.00 15.93 67 TRP B C 1
ATOM 1504 O O . TRP B 1 67 ? -7.703 -32.476 51.788 1.00 17.90 67 TRP B O 1
ATOM 1515 N N . GLY B 1 68 ? -9.109 -31.285 50.511 1.00 15.76 68 GLY B N 1
ATOM 1516 C CA . GLY B 1 68 ? -8.901 -30.046 51.252 1.00 15.84 68 GLY B CA 1
ATOM 1517 C C . GLY B 1 68 ? -9.631 -30.051 52.585 1.00 16.02 68 GLY B C 1
ATOM 1518 O O . GLY B 1 68 ? -10.411 -30.923 52.896 1.00 17.46 68 GLY B O 1
ATOM 1519 N N . ASP B 1 69 ? -9.417 -28.983 53.351 1.00 16.30 69 ASP B N 1
ATOM 1520 C CA . ASP B 1 69 ? -10.155 -28.745 54.573 1.00 17.25 69 ASP B CA 1
ATOM 1521 C C . ASP B 1 69 ? -11.641 -28.649 54.251 1.00 16.18 69 ASP B C 1
ATOM 1522 O O . ASP B 1 69 ? -12.062 -28.050 53.265 1.00 16.14 69 ASP B O 1
ATOM 1527 N N . GLU B 1 70 ? -12.447 -29.214 55.129 1.00 15.83 70 GLU B N 1
ATOM 1528 C CA . GLU B 1 70 ? -13.887 -29.192 54.981 1.00 16.28 70 GLU B CA 1
ATOM 1529 C C . GLU B 1 70 ? -14.397 -27.764 54.923 1.00 15.95 70 GLU B C 1
ATOM 1530 O O . GLU B 1 70 ? -13.972 -26.903 55.696 1.00 16.99 70 GLU B O 1
ATOM 1536 N N . SER B 1 71 ? -15.355 -27.565 54.026 1.00 16.68 71 SER B N 1
ATOM 1537 C CA . SER B 1 71 ? -16.085 -26.313 53.937 1.00 18.60 71 SER B CA 1
ATOM 1538 C C . SER B 1 71 ? -17.542 -26.684 53.691 1.00 18.88 71 SER B C 1
ATOM 1539 O O . SER B 1 71 ? -17.831 -27.394 52.744 1.00 18.75 71 SER B O 1
ATOM 1542 N N . GLN B 1 72 ? -18.449 -26.195 54.536 1.00 20.95 72 GLN B N 1
ATOM 1543 C CA . GLN B 1 72 ? -19.876 -26.361 54.351 1.00 23.24 72 GLN B CA 1
ATOM 1544 C C . GLN B 1 72 ? -20.197 -27.821 54.036 1.00 21.36 72 GLN B C 1
ATOM 1545 O O . GLN B 1 72 ? -20.896 -28.097 53.069 1.00 22.75 72 GLN B O 1
ATOM 1551 N N . GLY B 1 73 ? -19.694 -28.737 54.876 1.00 19.41 73 GLY B N 1
ATOM 1552 C CA . GLY B 1 73 ? -20.133 -30.113 54.890 1.00 20.06 73 GLY B CA 1
ATOM 1553 C C . GLY B 1 73 ? -19.321 -31.049 54.016 1.00 19.84 73 GLY B C 1
ATOM 1554 O O . GLY B 1 73 ? -19.583 -32.246 54.108 1.00 20.79 73 GLY B O 1
ATOM 1555 N N . GLY B 1 74 ? -18.349 -30.558 53.241 1.00 18.09 74 GLY B N 1
ATOM 1556 C CA . GLY B 1 74 ? -17.581 -31.470 52.412 1.00 18.39 74 GLY B CA 1
ATOM 1557 C C . GLY B 1 74 ? -16.215 -30.922 52.045 1.00 15.80 74 GLY B C 1
ATOM 1558 O O . GLY B 1 74 ? -15.870 -29.766 52.323 1.00 17.46 74 GLY B O 1
ATOM 1559 N N . ARG B 1 75 ? -15.462 -31.768 51.357 1.00 15.86 75 ARG B N 1
ATOM 1560 C CA . ARG B 1 75 ? -14.112 -31.438 50.956 1.00 14.58 75 ARG B CA 1
ATOM 1561 C C . ARG B 1 75 ? -13.991 -31.475 49.441 1.00 15.43 75 ARG B C 1
ATOM 1562 O O . ARG B 1 75 ? -14.645 -32.262 48.760 1.00 17.76 75 ARG B O 1
ATOM 1570 N N . ARG B 1 76 ? -13.213 -30.521 48.943 1.00 15.69 76 ARG B N 1
ATOM 1571 C CA . ARG B 1 76 ? -12.864 -30.439 47.543 1.00 16.28 76 ARG B CA 1
ATOM 1572 C C . ARG B 1 76 ? -11.523 -31.118 47.290 1.00 14.35 76 ARG B C 1
ATOM 1573 O O . ARG B 1 76 ? -10.674 -31.193 48.173 1.00 15.26 76 ARG B O 1
ATOM 1581 N N . LYS B 1 77 ? -11.312 -31.517 46.030 1.00 14.77 77 LYS B N 1
ATOM 1582 C CA . LYS B 1 77 ? -10.038 -32.073 45.625 1.00 15.21 77 LYS B CA 1
ATOM 1583 C C . LYS B 1 77 ? -9.173 -30.912 45.137 1.00 14.12 77 LYS B C 1
ATOM 1584 O O . LYS B 1 77 ? -9.445 -30.301 44.100 1.00 15.84 77 LYS B O 1
ATOM 1590 N N . TYR B 1 78 ? -8.134 -30.630 45.906 1.00 13.12 78 TYR B N 1
ATOM 1591 C CA . TYR B 1 78 ? -7.169 -29.602 45.563 1.00 13.70 78 TYR B CA 1
ATOM 1592 C C . TYR B 1 78 ? -6.005 -30.192 44.780 1.00 13.61 78 TYR B C 1
ATOM 1593 O O . TYR B 1 78 ? -5.566 -31.295 45.032 1.00 14.03 78 TYR B O 1
ATOM 1602 N N . TYR B 1 79 ? -5.461 -29.369 43.888 1.00 13.21 79 TYR B N 1
ATOM 1603 C CA . TYR B 1 79 ? -4.291 -29.676 43.109 1.00 13.10 79 TYR B CA 1
ATOM 1604 C C . TYR B 1 79 ? -3.240 -28.614 43.400 1.00 12.79 79 TYR B C 1
ATOM 1605 O O . TYR B 1 79 ? -3.579 -27.441 43.632 1.00 13.69 79 TYR B O 1
ATOM 1614 N N . ARG B 1 80 ? -1.977 -28.982 43.378 1.00 13.07 80 ARG B N 1
ATOM 1615 C CA . ARG B 1 80 ? -0.895 -28.049 43.650 1.00 13.34 80 ARG B CA 1
ATOM 1616 C C . ARG B 1 80 ? 0.294 -28.423 42.777 1.00 12.93 80 ARG B C 1
ATOM 1617 O O . ARG B 1 80 ? 0.562 -29.618 42.530 1.00 14.95 80 ARG B O 1
ATOM 1625 N N . LEU B 1 81 ? 1.071 -27.421 42.384 1.00 13.41 81 LEU B N 1
ATOM 1626 C CA . LEU B 1 81 ? 2.351 -27.699 41.767 1.00 13.26 81 LEU B CA 1
ATOM 1627 C C . LEU B 1 81 ? 3.330 -28.166 42.835 1.00 12.97 81 LEU B C 1
ATOM 1628 O O . LEU B 1 81 ? 3.373 -27.629 43.940 1.00 13.90 81 LEU B O 1
ATOM 1633 N N . THR B 1 82 ? 4.038 -29.260 42.513 1.00 12.60 82 THR B N 1
ATOM 1634 C CA . THR B 1 82 ? 5.109 -29.731 43.344 1.00 12.87 82 THR B CA 1
ATOM 1635 C C . THR B 1 82 ? 6.354 -28.907 43.122 1.00 12.55 82 THR B C 1
ATOM 1636 O O . THR B 1 82 ? 6.339 -27.979 42.297 1.00 13.96 82 THR B O 1
ATOM 1640 N N . GLU B 1 83 ? 7.447 -29.224 43.805 1.00 13.52 83 GLU B N 1
ATOM 1641 C CA A GLU B 1 83 ? 8.676 -28.488 43.568 0.50 14.41 83 GLU B CA 1
ATOM 1642 C CA B GLU B 1 83 ? 8.683 -28.501 43.576 0.50 14.40 83 GLU B CA 1
ATOM 1643 C C . GLU B 1 83 ? 9.180 -28.742 42.149 1.00 14.05 83 GLU B C 1
ATOM 1644 O O . GLU B 1 83 ? 9.579 -27.767 41.465 1.00 14.61 83 GLU B O 1
ATOM 1655 N N . ILE B 1 84 ? 9.155 -29.999 41.672 1.00 14.45 84 ILE B N 1
ATOM 1656 C CA . ILE B 1 84 ? 9.558 -30.204 40.298 1.00 14.17 84 ILE B CA 1
ATOM 1657 C C . ILE B 1 84 ? 8.527 -29.598 39.334 1.00 13.63 84 ILE B C 1
ATOM 1658 O O . ILE B 1 84 ? 8.877 -29.291 38.207 1.00 14.33 84 ILE B O 1
ATOM 1663 N N . GLY B 1 85 ? 7.277 -29.497 39.778 1.00 12.99 85 GLY B N 1
ATOM 1664 C CA . GLY B 1 85 ? 6.246 -28.849 38.978 1.00 12.80 85 GLY B CA 1
ATOM 1665 C C . GLY B 1 85 ? 6.464 -27.329 38.805 1.00 12.29 85 GLY B C 1
ATOM 1666 O O . GLY B 1 85 ? 6.278 -26.862 37.707 1.00 12.48 85 GLY B O 1
ATOM 1667 N N . HIS B 1 86 ? 6.919 -26.677 39.872 1.00 13.32 86 HIS B N 1
ATOM 1668 C CA . HIS B 1 86 ? 7.252 -25.242 39.751 1.00 13.85 86 HIS B CA 1
ATOM 1669 C C . HIS B 1 86 ? 8.436 -25.127 38.824 1.00 12.68 86 HIS B C 1
ATOM 1670 O O . HIS B 1 86 ? 8.502 -24.174 38.041 1.00 13.20 86 HIS B O 1
ATOM 1677 N N . GLU B 1 87 ? 9.393 -26.061 38.820 1.00 13.00 87 GLU B N 1
ATOM 1678 C CA . GLU B 1 87 ? 10.496 -26.001 37.887 1.00 13.87 87 GLU B CA 1
ATOM 1679 C C . GLU B 1 87 ? 10.012 -26.089 36.448 1.00 13.31 87 GLU B C 1
ATOM 1680 O O . GLU B 1 87 ? 10.412 -25.336 35.558 1.00 13.77 87 GLU B O 1
ATOM 1686 N N . ASN B 1 88 ? 9.176 -27.121 36.183 1.00 14.45 88 ASN B N 1
ATOM 1687 C CA . ASN B 1 88 ? 8.548 -27.264 34.896 1.00 13.96 88 ASN B CA 1
ATOM 1688 C C . ASN B 1 88 ? 7.797 -25.988 34.492 1.00 12.19 88 ASN B C 1
ATOM 1689 O O . ASN B 1 88 ? 7.863 -25.581 33.344 1.00 12.62 88 ASN B O 1
ATOM 1694 N N . ASN B 1 89 ? 7.020 -25.440 35.417 1.00 12.24 89 ASN B N 1
ATOM 1695 C CA . ASN B 1 89 ? 6.232 -24.229 35.153 1.00 12.34 89 ASN B CA 1
ATOM 1696 C C . ASN B 1 89 ? 7.167 -23.075 34.807 1.00 12.48 89 ASN B C 1
ATOM 1697 O O . ASN B 1 89 ? 6.836 -22.284 33.905 1.00 12.53 89 ASN B O 1
ATOM 1702 N N . ARG B 1 90 ? 8.262 -22.933 35.549 1.00 12.89 90 ARG B N 1
ATOM 1703 C CA . ARG B 1 90 ? 9.171 -21.823 35.230 1.00 13.18 90 ARG B CA 1
ATOM 1704 C C . ARG B 1 90 ? 9.734 -21.968 33.827 1.00 12.71 90 ARG B C 1
ATOM 1705 O O . ARG B 1 90 ? 9.843 -21.028 33.058 1.00 13.23 90 ARG B O 1
ATOM 1713 N N . LEU B 1 91 ? 10.086 -23.200 33.433 1.00 12.71 91 LEU B N 1
ATOM 1714 C CA . LEU B 1 91 ? 10.630 -23.413 32.101 1.00 13.52 91 LEU B CA 1
ATOM 1715 C C . LEU B 1 91 ? 9.563 -23.228 31.017 1.00 12.41 91 LEU B C 1
ATOM 1716 O O . LEU B 1 91 ? 9.863 -22.719 29.942 1.00 13.27 91 LEU B O 1
ATOM 1721 N N . TYR B 1 92 ? 8.313 -23.546 31.319 1.00 12.24 92 TYR B N 1
ATOM 1722 C CA . TYR B 1 92 ? 7.173 -23.301 30.444 1.00 12.35 92 TYR B CA 1
ATOM 1723 C C . TYR B 1 92 ? 7.047 -21.785 30.209 1.00 11.60 92 TYR B C 1
ATOM 1724 O O . TYR B 1 92 ? 7.007 -21.337 29.067 1.00 12.29 92 TYR B O 1
ATOM 1733 N N . PHE B 1 93 ? 6.955 -21.011 31.298 1.00 11.61 93 PHE B N 1
ATOM 1734 C CA . PHE B 1 93 ? 6.781 -19.559 31.118 1.00 12.12 93 PHE B CA 1
ATOM 1735 C C . PHE B 1 93 ? 8.005 -18.912 30.505 1.00 12.40 93 PHE B C 1
ATOM 1736 O O . PHE B 1 93 ? 7.885 -17.955 29.715 1.00 13.39 93 PHE B O 1
ATOM 1744 N N . GLU B 1 94 ? 9.200 -19.408 30.825 1.00 12.48 94 GLU B N 1
ATOM 1745 C CA . GLU B 1 94 ? 10.406 -18.877 30.199 1.00 12.49 94 GLU B CA 1
ATOM 1746 C C . GLU B 1 94 ? 10.348 -19.072 28.685 1.00 13.32 94 GLU B C 1
ATOM 1747 O O . GLU B 1 94 ? 10.694 -18.166 27.918 1.00 13.26 94 GLU B O 1
ATOM 1753 N N . SER B 1 95 ? 9.970 -20.282 28.251 1.00 13.50 95 SER B N 1
ATOM 1754 C CA . SER B 1 95 ? 9.959 -20.538 26.820 1.00 13.51 95 SER B CA 1
ATOM 1755 C C . SER B 1 95 ? 8.974 -19.588 26.109 1.00 13.12 95 SER B C 1
ATOM 1756 O O . SER B 1 95 ? 9.230 -19.150 24.997 1.00 13.87 95 SER B O 1
ATOM 1759 N N . TRP B 1 96 ? 7.813 -19.357 26.703 1.00 13.07 96 TRP B N 1
ATOM 1760 C CA . TRP B 1 96 ? 6.880 -18.423 26.101 1.00 13.30 96 TRP B CA 1
ATOM 1761 C C . TRP B 1 96 ? 7.396 -16.978 26.149 1.00 13.81 96 TRP B C 1
ATOM 1762 O O . TRP B 1 96 ? 7.117 -16.210 25.248 1.00 15.40 96 TRP B O 1
ATOM 1773 N N . SER B 1 97 ? 8.142 -16.614 27.197 1.00 14.28 97 SER B N 1
ATOM 1774 C CA . SER B 1 97 ? 8.792 -15.306 27.199 1.00 15.47 97 SER B CA 1
ATOM 1775 C C . SER B 1 97 ? 9.747 -15.198 26.020 1.00 15.37 97 SER B C 1
ATOM 1776 O O . SER B 1 97 ? 9.893 -14.110 25.446 1.00 17.11 97 SER B O 1
ATOM 1779 N N . ARG B 1 98 ? 10.488 -16.258 25.711 1.00 14.29 98 ARG B N 1
ATOM 1780 C CA . ARG B 1 98 ? 11.385 -16.253 24.571 1.00 14.95 98 ARG B CA 1
ATOM 1781 C C . ARG B 1 98 ? 10.614 -16.043 23.266 1.00 14.32 98 ARG B C 1
ATOM 1782 O O . ARG B 1 98 ? 11.100 -15.348 22.385 1.00 15.25 98 ARG B O 1
ATOM 1790 N N . VAL B 1 99 ? 9.443 -16.662 23.100 1.00 14.43 99 VAL B N 1
ATOM 1791 C CA . VAL B 1 99 ? 8.617 -16.373 21.938 1.00 14.04 99 VAL B CA 1
ATOM 1792 C C . VAL B 1 99 ? 8.363 -14.872 21.820 1.00 14.00 99 VAL B C 1
ATOM 1793 O O . VAL B 1 99 ? 8.478 -14.333 20.723 1.00 13.96 99 VAL B O 1
ATOM 1797 N N . ASP B 1 100 ? 7.987 -14.247 22.931 1.00 14.16 100 ASP B N 1
ATOM 1798 C CA . ASP B 1 100 ? 7.730 -12.806 22.888 1.00 14.95 100 ASP B CA 1
ATOM 1799 C C . ASP B 1 100 ? 8.955 -12.035 22.403 1.00 14.26 100 ASP B C 1
ATOM 1800 O O . ASP B 1 100 ? 8.833 -11.077 21.646 1.00 14.87 100 ASP B O 1
ATOM 1805 N N . LYS B 1 101 ? 10.149 -12.435 22.845 1.00 14.03 101 LYS B N 1
ATOM 1806 C CA A LYS B 1 101 ? 11.378 -11.789 22.416 0.50 15.14 101 LYS B CA 1
ATOM 1807 C CA B LYS B 1 101 ? 11.385 -11.795 22.418 0.50 15.12 101 LYS B CA 1
ATOM 1808 C C . LYS B 1 101 ? 11.629 -12.005 20.923 1.00 14.82 101 LYS B C 1
ATOM 1809 O O . LYS B 1 101 ? 12.140 -11.107 20.219 1.00 15.89 101 LYS B O 1
ATOM 1820 N N . ILE B 1 102 ? 11.327 -13.229 20.446 1.00 14.51 102 ILE B N 1
ATOM 1821 C CA . ILE B 1 102 ? 11.472 -13.504 19.037 1.00 14.13 102 ILE B CA 1
ATOM 1822 C C . ILE B 1 102 ? 10.555 -12.613 18.202 1.00 13.60 102 ILE B C 1
ATOM 1823 O O . ILE B 1 102 ? 10.974 -12.094 17.179 1.00 14.52 102 ILE B O 1
ATOM 1828 N N . ILE B 1 103 ? 9.316 -12.464 18.645 1.00 13.65 103 ILE B N 1
ATOM 1829 C CA . ILE B 1 103 ? 8.406 -11.560 17.965 1.00 14.68 103 ILE B CA 1
ATOM 1830 C C . ILE B 1 103 ? 8.931 -10.120 17.974 1.00 15.28 103 ILE B C 1
ATOM 1831 O O . ILE B 1 103 ? 8.844 -9.469 16.941 1.00 16.35 103 ILE B O 1
ATOM 1836 N N . GLU B 1 104 ? 9.432 -9.664 19.122 1.00 16.06 104 GLU B N 1
ATOM 1837 C CA . GLU B 1 104 ? 9.982 -8.316 19.153 1.00 17.26 104 GLU B CA 1
ATOM 1838 C C . GLU B 1 104 ? 11.104 -8.213 18.122 1.00 16.90 104 GLU B C 1
ATOM 1839 O O . GLU B 1 104 ? 11.273 -7.175 17.501 1.00 17.91 104 GLU B O 1
ATOM 1845 N N . ASN B 1 105 ? 11.942 -9.249 17.991 1.00 16.15 105 ASN B N 1
ATOM 1846 C CA . ASN B 1 105 ? 13.041 -9.221 17.041 1.00 16.32 105 ASN B CA 1
ATOM 1847 C C . ASN B 1 105 ? 12.535 -9.198 15.600 1.00 16.93 105 ASN B C 1
ATOM 1848 O O . ASN B 1 105 ? 13.088 -8.491 14.748 1.00 20.41 105 ASN B O 1
ATOM 1853 N N . LEU B 1 106 ? 11.484 -9.956 15.303 1.00 16.69 106 LEU B N 1
ATOM 1854 C CA . LEU B 1 106 ? 10.888 -9.932 13.983 1.00 16.65 106 LEU B CA 1
ATOM 1855 C C . LEU B 1 106 ? 10.309 -8.545 13.703 1.00 17.88 106 LEU B C 1
ATOM 1856 O O . LEU B 1 106 ? 10.473 -8.044 12.598 1.00 20.43 106 LEU B O 1
ATOM 1861 N N . GLU B 1 107 ? 9.577 -7.958 14.666 1.00 18.93 107 GLU B N 1
ATOM 1862 C CA . GLU B 1 107 ? 9.005 -6.616 14.506 1.00 21.12 107 GLU B CA 1
ATOM 1863 C C . GLU B 1 107 ? 10.080 -5.597 14.155 1.00 22.05 107 GLU B C 1
ATOM 1864 O O . GLU B 1 107 ? 9.834 -4.722 13.314 1.00 25.38 107 GLU B O 1
ATOM 1870 N N . ALA B 1 108 ? 11.225 -5.670 14.865 1.00 21.68 108 ALA B N 1
ATOM 1871 C CA . ALA B 1 108 ? 12.282 -4.666 14.777 1.00 23.30 108 ALA B CA 1
ATOM 1872 C C . ALA B 1 108 ? 13.193 -4.928 13.594 1.00 25.01 108 ALA B C 1
ATOM 1873 O O . ALA B 1 108 ? 13.982 -4.043 13.246 1.00 29.80 108 ALA B O 1
ATOM 1875 N N . ASN B 1 109 ? 13.050 -6.124 13.015 1.00 26.62 109 ASN B N 1
ATOM 1876 C CA . ASN B 1 109 ? 13.985 -6.668 12.060 1.00 31.51 109 ASN B CA 1
ATOM 1877 C C . ASN B 1 109 ? 15.399 -6.651 12.644 1.00 34.92 109 ASN B C 1
ATOM 1878 O O . ASN B 1 109 ? 16.294 -6.080 12.040 1.00 39.04 109 ASN B O 1
ATOM 1883 N N . LYS B 1 110 ? 15.626 -7.315 13.791 1.00 40.46 110 LYS B N 1
ATOM 1884 C CA . LYS B 1 110 ? 16.957 -7.308 14.387 1.00 42.35 110 LYS B CA 1
ATOM 1885 C C . LYS B 1 110 ? 17.339 -8.711 14.912 1.00 41.62 110 LYS B C 1
ATOM 1886 O O . LYS B 1 110 ? 16.454 -9.587 14.918 1.00 42.47 110 LYS B O 1
#